Protein AF-A0A6J7NW32-F1 (afdb_monomer)

Foldseek 3Di:
DPPDDDAAWEEEKAFEVPLVVVLVVLLVLLVWDWDWADPDAQPGTWIKTHLPVPDDPSTGPIYIYGYDDPVLVVVLVVCCVVQVVVVCDVVLVVVVVCCQVCVVPDDAAEREDPDVVVLLSSLVSQCQQCPVVHVCPVFKDKAWAAADPPPDPVSNVVQVPRPNDPPPHHHDFWHQKIKMKMWGLGMDHDRSNSTHIYIYIYGDPPCVVDPHIDGGDPDDPPPDD

Structure (mmCIF, N/CA/C/O backbone):
data_AF-A0A6J7NW32-F1
#
_entry.id   AF-A0A6J7NW32-F1
#
loop_
_atom_site.group_PDB
_atom_site.id
_atom_site.type_symbol
_atom_site.label_atom_id
_atom_site.label_alt_id
_atom_site.label_comp_id
_atom_site.label_asym_id
_atom_site.label_entity_id
_atom_site.label_seq_id
_atom_site.pdbx_PDB_ins_code
_atom_site.Cartn_x
_atom_site.Cartn_y
_atom_site.Cartn_z
_atom_site.occupancy
_atom_site.B_iso_or_equiv
_atom_site.auth_seq_id
_atom_site.auth_comp_id
_atom_site.auth_asym_id
_atom_site.auth_atom_id
_atom_site.pdbx_PDB_model_num
ATOM 1 N N . MET A 1 1 ? 31.420 -19.773 10.140 1.00 47.66 1 MET A N 1
ATOM 2 C CA . MET A 1 1 ? 30.463 -19.753 9.012 1.00 47.66 1 MET A CA 1
ATOM 3 C C . MET A 1 1 ? 29.085 -19.438 9.570 1.00 47.66 1 MET A C 1
ATOM 5 O O . MET A 1 1 ? 28.657 -20.148 10.467 1.00 47.66 1 MET A O 1
ATOM 9 N N . LYS A 1 2 ? 28.405 -18.373 9.126 1.00 50.75 2 LYS A N 1
ATOM 10 C CA . LYS A 1 2 ? 26.989 -18.161 9.479 1.00 50.75 2 LYS A CA 1
ATOM 11 C C . LYS A 1 2 ? 26.141 -18.981 8.497 1.00 50.75 2 LYS A C 1
ATOM 13 O O . LYS A 1 2 ? 25.691 -18.450 7.495 1.00 50.75 2 LYS A O 1
ATOM 18 N N . SER A 1 3 ? 26.002 -20.282 8.750 1.00 68.94 3 SER A N 1
ATOM 19 C CA . SER A 1 3 ? 25.324 -21.253 7.871 1.00 68.94 3 SER A CA 1
ATOM 20 C C . SER A 1 3 ? 23.811 -21.337 8.110 1.00 68.94 3 SER A C 1
ATOM 22 O O . SER A 1 3 ? 23.256 -22.425 8.218 1.00 68.94 3 SER A O 1
ATOM 24 N N . GLY A 1 4 ? 23.134 -20.200 8.234 1.00 64.19 4 GLY A N 1
ATOM 25 C CA . GLY A 1 4 ? 21.676 -20.178 8.339 1.00 64.19 4 GLY A CA 1
ATOM 26 C C . GLY A 1 4 ? 21.110 -19.261 7.276 1.00 64.19 4 GLY A C 1
ATOM 27 O O . GLY A 1 4 ? 21.282 -18.046 7.397 1.00 64.19 4 GLY A O 1
ATOM 28 N N . GLN A 1 5 ? 20.462 -19.834 6.260 1.00 82.44 5 GLN A N 1
ATOM 29 C CA . GLN A 1 5 ? 19.561 -19.080 5.398 1.00 82.44 5 GLN A CA 1
ATOM 30 C C . GLN A 1 5 ? 18.445 -18.547 6.302 1.00 82.44 5 GLN A C 1
ATOM 32 O O . GLN A 1 5 ? 17.753 -19.317 6.963 1.00 82.44 5 GLN A O 1
ATOM 37 N N . ARG A 1 6 ? 18.367 -17.223 6.433 1.00 84.75 6 ARG A N 1
ATOM 38 C CA . ARG A 1 6 ? 17.289 -16.541 7.150 1.00 84.75 6 ARG A CA 1
ATOM 39 C C . ARG A 1 6 ? 16.353 -15.983 6.099 1.00 84.75 6 ARG A C 1
ATOM 41 O O . ARG A 1 6 ? 16.818 -15.360 5.149 1.00 84.75 6 ARG A O 1
ATOM 48 N N . VAL A 1 7 ? 15.072 -16.201 6.304 1.00 87.88 7 VAL A N 1
ATOM 49 C CA . VAL A 1 7 ? 13.990 -15.660 5.490 1.00 87.88 7 VAL A CA 1
ATOM 50 C C . VAL A 1 7 ? 13.100 -14.829 6.399 1.00 87.88 7 VAL A C 1
ATOM 52 O O . VAL A 1 7 ? 13.111 -15.011 7.621 1.00 87.88 7 VAL A O 1
ATOM 55 N N . PHE A 1 8 ? 12.384 -13.870 5.824 1.00 89.38 8 PHE A N 1
ATOM 56 C CA . PHE A 1 8 ? 11.337 -13.197 6.571 1.00 89.38 8 PHE A CA 1
ATOM 57 C C . PHE A 1 8 ? 10.226 -14.216 6.829 1.00 89.38 8 PHE A C 1
ATOM 59 O O . PHE A 1 8 ? 9.740 -14.830 5.887 1.00 89.38 8 PHE A O 1
ATOM 66 N N . GLY A 1 9 ? 9.879 -14.436 8.096 1.00 92.25 9 GLY A N 1
ATOM 67 C CA . GLY A 1 9 ? 8.833 -15.389 8.457 1.00 92.25 9 GLY A CA 1
ATOM 68 C C . GLY A 1 9 ? 7.459 -14.778 8.210 1.00 92.25 9 GLY A C 1
ATOM 69 O O . GLY A 1 9 ? 6.829 -15.004 7.181 1.00 92.25 9 GLY A O 1
ATOM 70 N N . HIS A 1 10 ? 7.020 -13.939 9.148 1.00 94.50 10 HIS A N 1
ATOM 71 C CA . HIS A 1 10 ? 5.701 -13.328 9.081 1.00 94.50 10 HIS A CA 1
ATOM 72 C C . HIS A 1 10 ? 5.632 -11.951 9.742 1.00 94.50 10 HIS A C 1
ATOM 74 O O . HIS A 1 10 ? 6.474 -11.597 10.572 1.00 94.50 10 HIS A O 1
ATOM 80 N N . LEU A 1 11 ? 4.570 -11.214 9.413 1.00 96.44 11 LEU A N 1
ATOM 81 C CA . LEU A 1 11 ? 4.085 -10.062 10.173 1.00 96.44 11 LEU A CA 1
ATOM 82 C C . LEU A 1 11 ? 2.622 -10.286 10.562 1.00 96.44 11 LEU A C 1
A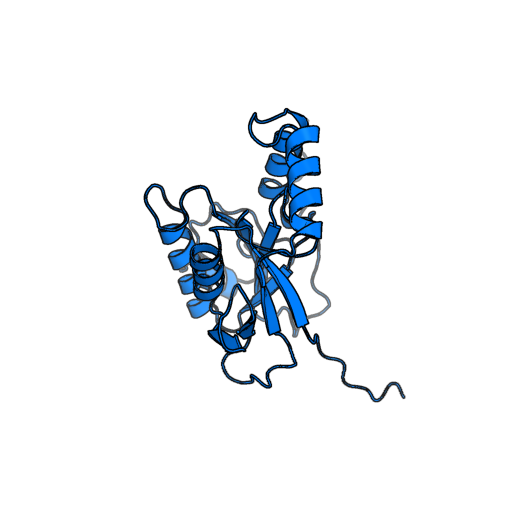TOM 84 O O . LEU A 1 11 ? 1.836 -10.772 9.752 1.00 96.44 11 LEU A O 1
ATOM 88 N N . ALA A 1 12 ? 2.248 -9.920 11.784 1.00 95.94 12 ALA A N 1
ATOM 89 C CA . ALA A 1 12 ? 0.847 -9.887 12.183 1.00 95.94 12 ALA A CA 1
ATOM 90 C C . ALA A 1 12 ? 0.235 -8.535 11.798 1.00 95.94 12 ALA A C 1
ATOM 92 O O . ALA A 1 12 ? 0.753 -7.480 12.171 1.00 95.94 12 ALA A O 1
ATOM 93 N N . LEU A 1 13 ? -0.851 -8.597 11.039 1.00 97.81 13 LEU A N 1
ATOM 94 C CA . LEU A 1 13 ? -1.689 -7.484 10.645 1.00 97.81 13 LEU A CA 1
ATOM 95 C C . LEU A 1 13 ? -3.030 -7.595 11.361 1.00 97.81 13 LEU A C 1
ATOM 97 O O . LEU A 1 13 ? -3.582 -8.684 11.536 1.00 97.81 13 LEU A O 1
ATOM 101 N N . HIS A 1 14 ? -3.571 -6.447 11.735 1.00 97.56 14 HIS A N 1
ATOM 102 C CA . HIS A 1 14 ? -4.832 -6.355 12.439 1.00 97.56 14 HIS A CA 1
ATOM 103 C C . HIS A 1 14 ? -5.775 -5.367 11.771 1.00 97.56 14 HIS A C 1
ATOM 105 O O . HIS A 1 14 ? -5.316 -4.379 11.203 1.00 97.56 14 HIS A O 1
ATOM 111 N N . TYR A 1 15 ? -7.076 -5.636 11.862 1.00 97.50 15 TYR A N 1
ATOM 112 C CA . TYR A 1 15 ? -8.152 -4.744 11.421 1.00 97.50 15 TYR A CA 1
ATOM 113 C C . TYR A 1 15 ? -9.093 -4.401 12.581 1.00 97.50 15 TYR A C 1
ATOM 115 O O . TYR A 1 15 ? -9.218 -5.155 13.554 1.00 97.50 15 TYR A O 1
ATOM 123 N N . MET A 1 16 ? -9.778 -3.265 12.469 1.00 96.50 16 MET A N 1
ATOM 124 C CA . MET A 1 16 ? -10.764 -2.808 13.453 1.00 96.50 16 MET A CA 1
ATOM 125 C C . MET A 1 16 ? -12.108 -3.540 13.296 1.00 96.50 16 MET A C 1
ATOM 127 O O . MET A 1 16 ? -12.426 -4.033 12.211 1.00 96.50 16 MET A O 1
ATOM 131 N N . PRO A 1 17 ? -12.951 -3.615 14.343 1.00 94.94 17 PRO A N 1
ATOM 132 C CA . PRO A 1 17 ? -14.293 -4.172 14.209 1.00 94.94 17 PRO A CA 1
ATOM 133 C C . PRO A 1 17 ? -15.095 -3.541 13.064 1.00 94.94 17 PRO A C 1
ATOM 135 O O . PRO A 1 17 ? -15.257 -2.327 13.010 1.00 94.94 17 PRO A O 1
ATOM 138 N N . GLY A 1 18 ? -15.602 -4.382 12.156 1.00 94.31 18 GLY A N 1
ATOM 139 C CA . GLY A 1 18 ? -16.330 -3.959 10.952 1.00 94.31 18 GLY A CA 1
ATOM 140 C C . GLY A 1 18 ? -15.476 -3.819 9.684 1.00 94.31 18 GLY A C 1
ATOM 141 O O . GLY A 1 18 ? -16.043 -3.810 8.595 1.00 94.31 18 GLY A O 1
ATOM 142 N N . ASP A 1 19 ? -14.144 -3.798 9.794 1.00 96.75 19 ASP A N 1
ATOM 143 C CA . ASP A 1 19 ? -13.240 -3.572 8.654 1.00 96.75 19 ASP A CA 1
ATOM 144 C C . ASP A 1 19 ? -12.675 -4.856 8.024 1.00 96.75 19 ASP A C 1
ATOM 146 O O . ASP A 1 19 ? -11.868 -4.785 7.103 1.00 96.75 19 ASP A O 1
ATOM 150 N N . GLU A 1 20 ? -13.118 -6.041 8.454 1.00 95.00 20 GLU A N 1
ATOM 151 C CA . GLU A 1 20 ? -12.585 -7.318 7.957 1.00 95.00 20 GLU A CA 1
ATOM 152 C C . GLU A 1 20 ? -12.627 -7.429 6.427 1.00 95.00 20 GLU A C 1
ATOM 154 O O . GLU A 1 20 ? -11.606 -7.646 5.778 1.00 95.00 20 GLU A O 1
ATOM 159 N N . GLN A 1 21 ? -13.814 -7.291 5.836 1.00 96.00 21 GLN A N 1
ATOM 160 C CA . GLN A 1 21 ? -14.001 -7.474 4.399 1.00 96.00 21 GLN A CA 1
ATOM 161 C C . GLN A 1 21 ? -13.235 -6.443 3.558 1.00 96.00 21 GLN A C 1
ATOM 163 O O . GLN A 1 21 ? -12.534 -6.860 2.634 1.00 96.00 21 GLN A O 1
ATOM 168 N N . PRO A 1 22 ? -13.283 -5.127 3.849 1.00 98.00 22 PRO A N 1
ATOM 169 C CA . PRO A 1 22 ? -12.467 -4.173 3.103 1.00 98.00 22 PRO A CA 1
ATOM 170 C C . PRO A 1 22 ? -10.958 -4.362 3.341 1.00 98.00 22 PRO A C 1
ATOM 172 O O . PRO A 1 22 ? -10.186 -4.181 2.401 1.00 98.00 22 PRO A O 1
ATOM 175 N N . ALA A 1 23 ? -10.521 -4.803 4.528 1.00 98.25 23 ALA A N 1
ATOM 176 C CA . ALA A 1 23 ? -9.119 -5.138 4.783 1.00 98.25 23 ALA A CA 1
ATOM 177 C C . ALA A 1 23 ? -8.638 -6.326 3.931 1.00 98.25 23 ALA A C 1
ATOM 179 O O . ALA A 1 23 ? -7.598 -6.257 3.273 1.00 98.25 23 ALA A O 1
ATOM 180 N N . ARG A 1 24 ? -9.429 -7.403 3.883 1.00 97.88 24 ARG A N 1
ATOM 181 C CA . ARG A 1 24 ? -9.182 -8.562 3.010 1.00 97.88 24 ARG A CA 1
ATOM 182 C C . ARG A 1 24 ? -9.164 -8.157 1.540 1.00 97.88 24 ARG A C 1
ATOM 184 O O . ARG A 1 24 ? -8.265 -8.560 0.807 1.00 97.88 24 ARG A O 1
ATOM 191 N N . HIS A 1 25 ? -10.122 -7.329 1.128 1.00 98.25 25 HIS A N 1
ATOM 192 C CA . HIS A 1 25 ? -10.198 -6.839 -0.241 1.00 98.25 25 HIS A CA 1
ATOM 193 C C . HIS A 1 25 ? -8.949 -6.043 -0.628 1.00 98.25 25 HIS A C 1
ATOM 195 O O . HIS A 1 25 ? -8.393 -6.282 -1.697 1.00 98.25 25 HIS A O 1
ATOM 201 N N . LEU A 1 26 ? -8.456 -5.163 0.250 1.00 98.62 26 LEU A N 1
ATOM 202 C CA . LEU A 1 26 ? -7.207 -4.445 0.008 1.00 98.62 26 LEU A CA 1
ATOM 203 C C . LEU A 1 26 ? -6.035 -5.414 -0.202 1.00 98.62 26 LEU A C 1
ATOM 205 O O . LEU A 1 26 ? -5.319 -5.277 -1.184 1.00 98.62 26 LEU A O 1
ATOM 209 N N . LEU A 1 27 ? -5.860 -6.422 0.656 1.00 98.12 27 LEU A N 1
ATOM 210 C CA . LEU A 1 27 ? -4.775 -7.401 0.499 1.00 98.12 27 LEU A CA 1
ATOM 211 C C . LEU A 1 27 ? -4.876 -8.192 -0.816 1.00 98.12 27 LEU A C 1
ATOM 213 O O . LEU A 1 27 ? -3.860 -8.436 -1.460 1.00 98.12 27 LEU A O 1
ATOM 217 N N . GLN A 1 28 ? -6.087 -8.537 -1.260 1.00 97.69 28 GLN A N 1
ATOM 218 C CA . GLN A 1 28 ? -6.297 -9.165 -2.569 1.00 97.69 28 GLN A CA 1
ATOM 219 C C . GLN A 1 28 ? -5.941 -8.229 -3.729 1.00 97.69 28 GLN A C 1
ATOM 221 O O . GLN A 1 28 ? -5.361 -8.673 -4.716 1.00 97.69 28 GLN A O 1
ATOM 226 N N . LEU A 1 29 ? -6.250 -6.931 -3.616 1.00 98.00 29 LEU A N 1
ATOM 227 C CA . LEU A 1 29 ? -5.824 -5.933 -4.603 1.00 98.00 29 LEU A CA 1
ATOM 228 C C . LEU A 1 29 ? -4.298 -5.808 -4.656 1.00 98.00 29 LEU A C 1
ATOM 230 O O . LEU A 1 29 ? -3.761 -5.597 -5.736 1.00 98.00 29 LEU A O 1
ATOM 234 N N . LEU A 1 30 ? -3.604 -6.008 -3.530 1.00 97.25 30 LEU A N 1
ATOM 235 C CA . LEU A 1 30 ? -2.139 -6.115 -3.453 1.00 97.25 30 LEU A CA 1
ATOM 236 C C . LEU A 1 30 ? -1.595 -7.451 -4.005 1.00 97.25 30 LEU A C 1
ATOM 238 O O . LEU A 1 30 ? -0.446 -7.799 -3.748 1.00 97.25 30 LEU A O 1
ATOM 242 N N . GLY A 1 31 ? -2.416 -8.235 -4.708 1.00 94.31 31 GLY A N 1
ATOM 243 C CA . GLY A 1 31 ? -2.022 -9.507 -5.314 1.00 94.31 31 GLY A CA 1
ATOM 244 C C . GLY A 1 31 ? -1.849 -10.662 -4.325 1.00 94.31 31 GLY A C 1
ATOM 245 O O . GLY A 1 31 ? -1.356 -11.717 -4.712 1.00 94.31 31 GLY A O 1
ATOM 246 N N . CYS A 1 32 ? -2.240 -10.497 -3.057 1.00 95.12 32 CYS A N 1
ATOM 247 C CA . CYS A 1 32 ? -2.096 -11.555 -2.061 1.00 95.12 32 CYS A CA 1
ATOM 248 C C . CYS A 1 32 ? -3.232 -12.585 -2.139 1.00 95.12 32 CYS A C 1
ATOM 250 O O . CYS A 1 32 ? -4.402 -12.245 -2.340 1.00 95.12 32 CYS A O 1
ATOM 252 N N . GLU A 1 33 ? -2.899 -13.846 -1.868 1.00 94.12 33 GLU A N 1
ATOM 253 C CA . GLU A 1 33 ? -3.879 -14.918 -1.681 1.00 94.12 33 GLU A CA 1
ATOM 254 C C . GLU A 1 33 ? -4.243 -15.064 -0.197 1.00 94.12 33 GLU A C 1
ATOM 256 O O . GLU A 1 33 ? -3.389 -14.960 0.686 1.00 94.12 33 GLU A O 1
ATOM 261 N N . LEU A 1 34 ? -5.527 -15.295 0.087 1.00 94.19 34 LEU A N 1
ATOM 262 C CA . LEU A 1 34 ? -6.067 -15.374 1.443 1.00 94.19 34 LEU A CA 1
ATOM 263 C C . LEU A 1 34 ? -6.518 -16.797 1.766 1.00 94.19 34 LEU A C 1
ATOM 265 O O . LE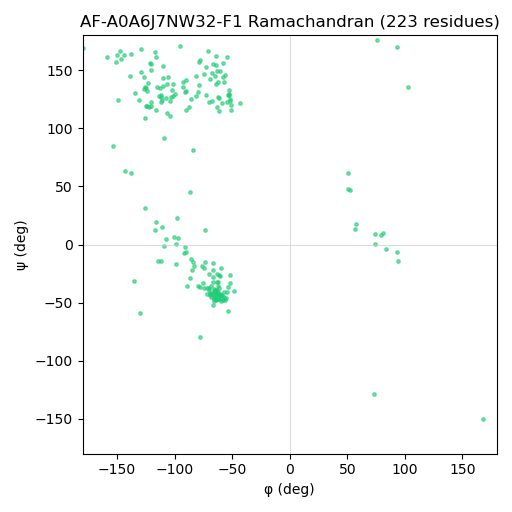U A 1 34 ? -7.341 -17.363 1.048 1.00 94.19 34 LEU A O 1
ATOM 269 N N . VAL A 1 35 ? -6.024 -17.338 2.877 1.00 92.88 35 VAL A N 1
ATOM 270 C CA . VAL A 1 35 ? -6.371 -18.672 3.378 1.00 92.88 35 VAL A CA 1
ATOM 271 C C . VAL A 1 35 ? -6.875 -18.555 4.808 1.00 92.88 35 VAL A C 1
ATOM 273 O O . VAL A 1 35 ? -6.149 -18.118 5.698 1.00 92.88 35 VAL A O 1
ATOM 276 N N . ASP A 1 36 ? -8.115 -18.968 5.041 1.00 92.19 36 ASP A N 1
ATOM 277 C CA . ASP A 1 36 ? -8.721 -18.938 6.368 1.00 92.19 36 ASP A CA 1
ATOM 278 C C . ASP A 1 36 ? -8.254 -20.117 7.231 1.00 92.19 36 ASP A C 1
ATOM 280 O O . ASP A 1 36 ? -8.192 -21.261 6.779 1.00 92.19 36 ASP A O 1
ATOM 284 N N . ASN A 1 37 ? -7.945 -19.835 8.498 1.00 87.94 37 ASN A N 1
ATOM 285 C CA . ASN A 1 37 ? -7.528 -20.819 9.490 1.00 87.94 37 ASN A CA 1
ATOM 286 C C . ASN A 1 37 ? -8.431 -20.732 10.723 1.00 87.94 37 ASN A C 1
ATOM 288 O O . ASN A 1 37 ? -8.661 -19.649 11.263 1.00 87.94 37 ASN A O 1
ATOM 292 N N . GLY A 1 38 ? -8.866 -21.892 11.216 1.00 78.69 38 GLY A N 1
ATOM 293 C CA . GLY A 1 38 ? -9.782 -21.999 12.354 1.00 78.69 38 GLY A CA 1
ATOM 294 C C . GLY A 1 38 ? -11.255 -22.092 11.935 1.00 78.69 38 GLY A C 1
ATOM 295 O O . GLY A 1 38 ? -11.574 -21.954 10.754 1.00 78.69 38 GLY A O 1
ATOM 296 N N . PRO A 1 39 ? -12.155 -22.405 12.883 1.00 70.75 39 PRO A N 1
ATOM 297 C CA . PRO A 1 39 ? -13.574 -22.605 12.602 1.00 70.75 39 PRO A CA 1
ATOM 298 C C . PRO A 1 39 ? -14.329 -21.317 12.231 1.00 70.75 39 PRO A C 1
ATOM 300 O O . PRO A 1 39 ? -15.352 -21.429 11.559 1.00 70.75 39 PRO A O 1
ATOM 303 N N . ASP A 1 40 ? -13.857 -20.136 12.665 1.00 67.12 40 ASP A N 1
ATOM 304 C CA . ASP A 1 40 ? -14.557 -18.851 12.479 1.00 67.12 40 ASP A CA 1
ATOM 305 C C . ASP A 1 40 ? -13.579 -17.645 12.450 1.00 67.12 40 ASP A C 1
ATOM 307 O O . ASP A 1 40 ? -13.308 -17.038 13.496 1.00 67.12 40 ASP A O 1
ATOM 311 N N . PRO A 1 41 ? -12.978 -17.305 11.289 1.00 57.94 41 PRO A N 1
ATOM 312 C CA . PRO A 1 41 ? -12.110 -16.133 11.140 1.00 57.94 41 PRO A CA 1
ATOM 313 C C . PRO A 1 41 ? -12.794 -14.844 11.614 1.00 57.94 41 PRO A C 1
ATOM 315 O O . PRO A 1 41 ? -13.914 -14.547 11.217 1.00 57.94 41 PRO A O 1
ATOM 318 N N . GLY A 1 42 ? -12.117 -14.081 12.478 1.00 57.78 42 GLY A N 1
ATOM 319 C CA . GLY A 1 42 ? -12.678 -12.867 13.088 1.00 57.78 42 GLY A CA 1
ATOM 320 C C . GLY A 1 42 ? -13.359 -13.074 14.448 1.00 57.78 42 GLY A C 1
ATOM 321 O O . GLY A 1 42 ? -13.690 -12.086 15.099 1.00 57.78 42 GLY A O 1
ATOM 322 N N . ASN A 1 43 ? -13.502 -14.320 14.910 1.00 66.06 43 ASN A N 1
ATOM 323 C CA . ASN A 1 43 ? -13.998 -14.668 16.247 1.00 66.06 43 ASN A CA 1
ATOM 324 C C . ASN A 1 43 ? -13.059 -15.672 16.942 1.00 66.06 43 ASN A C 1
ATOM 326 O O . ASN A 1 43 ? -12.463 -15.360 17.969 1.00 66.06 43 ASN A O 1
ATOM 330 N N . ASP A 1 44 ? -12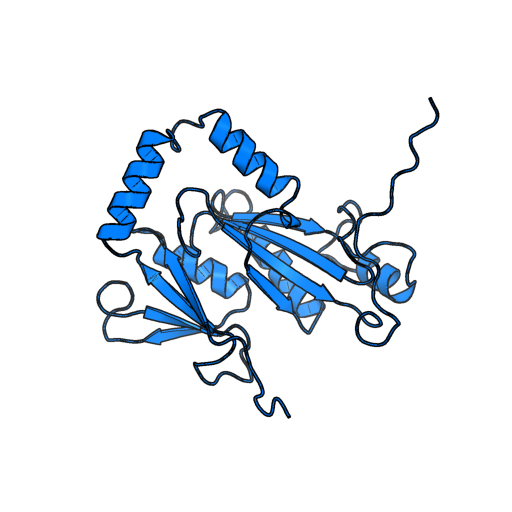.853 -16.839 16.325 1.00 67.94 44 ASP A N 1
ATOM 331 C CA . ASP A 1 44 ? -11.919 -17.886 16.759 1.00 67.94 44 ASP A CA 1
ATOM 332 C C . ASP A 1 44 ? -11.171 -18.444 15.534 1.00 67.94 44 ASP A C 1
ATOM 334 O O . ASP A 1 44 ? -11.322 -19.596 15.119 1.00 67.94 44 ASP A O 1
ATOM 338 N N . GLY A 1 45 ? -10.420 -17.561 14.872 1.00 81.19 45 GLY A N 1
ATOM 339 C CA . GLY A 1 45 ? -9.686 -17.858 13.647 1.00 81.19 45 GLY A CA 1
ATOM 340 C C . GLY A 1 45 ? -8.907 -16.653 13.124 1.00 81.19 45 GLY A C 1
ATOM 341 O O . GLY A 1 45 ? -9.083 -15.521 13.581 1.00 81.19 45 GLY A O 1
ATOM 342 N N . PHE A 1 46 ? -8.039 -16.897 12.148 1.00 90.25 46 PHE A N 1
ATOM 343 C CA . PHE A 1 46 ? -7.237 -15.871 11.480 1.00 90.25 46 PHE A CA 1
ATOM 344 C C . PHE A 1 46 ? -7.027 -16.234 10.011 1.00 90.25 46 PHE A C 1
ATOM 346 O O . PHE A 1 46 ? -7.114 -17.396 9.618 1.00 90.25 46 PHE A O 1
ATOM 353 N N . CYS A 1 47 ? -6.694 -15.247 9.193 1.00 93.75 47 CYS A N 1
ATOM 354 C CA . CYS A 1 47 ? -6.360 -15.458 7.792 1.00 93.75 47 CYS A CA 1
ATOM 355 C C . CYS A 1 47 ? -4.839 -15.459 7.608 1.00 93.75 47 CYS A C 1
ATOM 357 O O . CYS A 1 47 ? -4.154 -14.539 8.051 1.00 93.75 47 CYS A O 1
ATOM 359 N N . THR A 1 48 ? -4.302 -16.474 6.938 1.00 94.56 48 THR A N 1
ATOM 360 C CA . THR A 1 48 ? -2.947 -16.435 6.380 1.00 94.56 48 THR A CA 1
ATOM 361 C C . THR A 1 48 ? -3.009 -15.696 5.052 1.00 94.56 48 THR A C 1
ATOM 363 O O . THR A 1 48 ? -3.822 -16.015 4.189 1.00 94.56 48 THR A O 1
ATOM 366 N N . VAL A 1 49 ? -2.152 -14.697 4.900 1.00 95.69 49 VAL A N 1
ATOM 367 C CA . VAL A 1 49 ? -2.013 -13.879 3.700 1.00 95.69 49 VAL A CA 1
ATOM 368 C C . VAL A 1 49 ? -0.717 -14.285 3.019 1.00 95.69 49 VAL A C 1
ATOM 370 O O . VAL A 1 49 ? 0.376 -14.075 3.550 1.00 95.69 49 VAL A O 1
ATOM 373 N N . HIS A 1 50 ? -0.838 -14.884 1.848 1.00 94.44 50 HIS A N 1
ATOM 374 C CA . HIS A 1 50 ? 0.284 -15.328 1.047 1.00 94.44 50 HIS A CA 1
ATOM 375 C C . HIS A 1 50 ? 0.720 -14.216 0.101 1.00 94.44 50 HIS A C 1
ATOM 377 O O . HIS A 1 50 ? -0.031 -13.831 -0.792 1.00 94.44 50 HIS A O 1
ATOM 383 N N . ILE A 1 51 ? 1.944 -13.717 0.297 1.00 90.19 51 ILE A N 1
ATOM 384 C CA . ILE A 1 51 ? 2.533 -12.675 -0.557 1.00 90.19 51 ILE A CA 1
ATOM 385 C C . ILE A 1 51 ? 3.083 -13.293 -1.853 1.00 90.19 51 ILE A C 1
ATOM 387 O O . ILE A 1 51 ? 2.977 -12.701 -2.919 1.00 90.19 51 ILE A O 1
ATOM 391 N N . ASN A 1 52 ? 3.636 -14.509 -1.771 1.00 78.50 52 ASN A N 1
ATOM 392 C CA . ASN A 1 52 ? 4.210 -15.232 -2.908 1.00 78.50 52 ASN A CA 1
ATOM 393 C C . ASN A 1 52 ? 3.323 -16.427 -3.281 1.00 78.50 52 ASN A C 1
ATOM 395 O O . ASN A 1 52 ? 3.528 -17.511 -2.740 1.00 78.50 52 ASN A O 1
ATOM 399 N N . GLY A 1 53 ? 2.368 -16.259 -4.199 1.00 67.62 53 GLY A N 1
ATOM 400 C CA . GLY A 1 53 ? 1.365 -17.291 -4.522 1.00 67.62 53 GLY A CA 1
ATOM 401 C C . GLY A 1 53 ? 1.905 -18.636 -5.044 1.00 67.62 53 GLY A C 1
ATOM 402 O O . GLY A 1 53 ? 1.216 -19.644 -4.954 1.00 67.62 53 GLY A O 1
ATOM 403 N N . THR A 1 54 ? 3.137 -18.705 -5.568 1.00 67.31 54 THR A N 1
ATOM 404 C CA . THR A 1 54 ? 3.683 -19.940 -6.175 1.00 67.31 54 THR A CA 1
ATOM 405 C C . THR A 1 54 ? 4.610 -20.759 -5.272 1.00 67.31 54 THR A C 1
ATOM 407 O O . THR A 1 54 ? 4.823 -21.932 -5.559 1.00 67.31 54 THR A O 1
ATOM 410 N N . ASP A 1 55 ? 5.137 -20.174 -4.188 1.00 67.44 55 ASP A N 1
ATOM 411 C CA . ASP A 1 55 ? 6.127 -20.796 -3.280 1.00 67.44 55 ASP A CA 1
ATOM 412 C C . ASP A 1 55 ? 5.661 -20.767 -1.809 1.00 67.44 55 ASP A C 1
ATOM 414 O O . ASP A 1 55 ? 6.448 -20.657 -0.865 1.00 67.44 55 ASP A O 1
ATOM 418 N N . THR A 1 56 ? 4.348 -20.838 -1.586 1.00 75.38 56 THR A N 1
ATOM 419 C CA . THR A 1 56 ? 3.762 -20.751 -0.248 1.00 75.38 56 THR A CA 1
ATOM 420 C C . THR A 1 56 ? 4.064 -21.994 0.588 1.00 75.38 56 THR A C 1
ATOM 422 O O . THR A 1 56 ? 3.663 -23.103 0.237 1.00 75.38 56 THR A O 1
ATOM 425 N N . ASN A 1 57 ? 4.686 -21.814 1.753 1.00 81.88 57 ASN A N 1
ATOM 426 C CA . ASN A 1 57 ? 4.859 -22.874 2.758 1.00 81.88 57 ASN A CA 1
ATOM 427 C C . ASN A 1 57 ? 4.143 -22.572 4.089 1.00 81.88 57 ASN A C 1
ATOM 429 O O . ASN A 1 57 ? 4.390 -23.245 5.087 1.00 81.88 57 ASN A O 1
ATOM 433 N N . HIS A 1 58 ? 3.272 -21.554 4.098 1.00 84.62 58 HIS A N 1
ATOM 434 C CA . HIS A 1 58 ? 2.562 -21.039 5.278 1.00 84.62 58 HIS A CA 1
ATOM 435 C C . HIS A 1 58 ? 3.473 -20.561 6.429 1.00 84.62 58 HIS A C 1
ATOM 437 O O . HIS A 1 58 ? 3.000 -20.418 7.555 1.00 84.62 58 HIS A O 1
ATOM 443 N N . ALA A 1 59 ? 4.759 -20.298 6.173 1.00 86.50 59 ALA A N 1
ATOM 444 C CA . ALA A 1 59 ? 5.723 -19.883 7.196 1.00 86.50 59 ALA A CA 1
ATOM 445 C C . ALA A 1 59 ? 6.622 -18.713 6.770 1.00 86.50 59 ALA A C 1
ATOM 447 O O . ALA A 1 59 ? 7.000 -17.915 7.629 1.00 86.50 59 ALA A O 1
ATOM 448 N N . ASP A 1 60 ? 6.939 -18.611 5.478 1.00 90.38 60 ASP A N 1
ATOM 449 C CA . ASP A 1 60 ? 7.860 -17.621 4.927 1.00 90.38 60 ASP A CA 1
ATOM 450 C C . ASP A 1 60 ? 7.121 -16.579 4.087 1.00 90.38 60 ASP A C 1
ATOM 452 O O . ASP A 1 60 ? 6.299 -16.921 3.237 1.00 90.38 60 ASP A O 1
ATOM 456 N N . ASN A 1 61 ? 7.485 -15.308 4.263 1.00 90.38 61 ASN A N 1
ATOM 457 C CA . ASN A 1 61 ? 6.933 -14.165 3.535 1.00 90.38 61 ASN A CA 1
ATOM 458 C C . ASN A 1 61 ? 5.397 -14.148 3.551 1.00 90.38 61 ASN A C 1
ATOM 460 O O . ASN A 1 61 ? 4.756 -13.992 2.512 1.00 90.38 61 ASN A O 1
ATOM 464 N N . ILE A 1 62 ? 4.811 -14.339 4.732 1.00 94.62 62 ILE A N 1
ATOM 465 C CA . ILE A 1 62 ? 3.360 -14.283 4.925 1.00 94.62 62 ILE A CA 1
ATOM 466 C C . ILE A 1 62 ? 2.962 -13.143 5.858 1.00 94.62 62 ILE A C 1
ATOM 468 O O . ILE A 1 62 ? 3.760 -12.656 6.664 1.00 94.62 62 ILE A O 1
ATOM 472 N N . PHE A 1 63 ? 1.691 -12.770 5.805 1.00 96.75 63 PHE A N 1
ATOM 473 C CA . PHE A 1 63 ? 1.058 -12.065 6.910 1.00 96.75 63 PHE A CA 1
ATOM 474 C C . PHE A 1 63 ? 0.039 -12.959 7.604 1.00 96.75 63 PHE A C 1
ATOM 476 O O . PHE A 1 63 ? -0.539 -13.857 6.995 1.00 96.75 63 PHE A O 1
ATOM 483 N N . PHE A 1 64 ? -0.201 -12.695 8.880 1.00 95.81 64 PHE A N 1
ATOM 484 C CA . PHE A 1 64 ? -1.432 -13.121 9.534 1.00 95.81 64 PHE A CA 1
ATOM 485 C C . PHE A 1 64 ? -2.364 -11.926 9.613 1.00 95.81 64 PHE A C 1
ATOM 487 O O . PHE A 1 64 ? -1.907 -10.832 9.912 1.00 95.81 64 PHE A O 1
ATOM 494 N N . LEU A 1 65 ? -3.649 -12.124 9.352 1.00 97.00 65 LEU A N 1
ATOM 495 C CA . LEU A 1 65 ? -4.673 -11.098 9.466 1.00 97.00 65 LEU A CA 1
ATOM 496 C C . LEU A 1 65 ? -5.727 -11.555 10.473 1.00 97.00 65 LEU A C 1
ATOM 498 O O . LEU A 1 65 ? -6.344 -12.608 10.299 1.00 97.00 65 LEU A O 1
ATOM 502 N N . SER A 1 66 ? -5.950 -10.757 11.511 1.00 95.69 66 SER A N 1
ATOM 503 C CA . SER A 1 66 ? -6.999 -10.996 12.506 1.00 95.69 66 SER A CA 1
ATOM 504 C C . SER A 1 66 ? -7.608 -9.684 12.988 1.00 95.69 66 SER A C 1
ATOM 506 O O . SER A 1 66 ? -7.013 -8.620 12.843 1.00 95.69 66 SER A O 1
ATOM 508 N N . GLN A 1 67 ? -8.780 -9.735 13.612 1.00 95.38 67 GLN A N 1
ATOM 509 C CA . GLN A 1 67 ? -9.306 -8.560 14.302 1.00 95.38 67 GLN A CA 1
ATOM 510 C C . GLN A 1 67 ? -8.375 -8.169 15.465 1.00 95.38 67 GLN A C 1
ATOM 512 O O . GLN A 1 67 ? -7.717 -9.033 16.058 1.00 95.38 67 GLN A O 1
ATOM 517 N N . VAL A 1 68 ? -8.306 -6.876 15.792 1.00 95.94 68 VAL A N 1
ATOM 518 C CA . VAL A 1 68 ? -7.648 -6.408 17.023 1.00 95.94 68 VAL A CA 1
ATOM 519 C C . VAL A 1 68 ? -8.272 -7.061 18.260 1.00 95.94 68 VAL A C 1
ATOM 521 O O . VAL A 1 68 ? -9.492 -7.186 18.365 1.00 95.94 68 VAL A O 1
ATOM 524 N N . ALA A 1 69 ? -7.438 -7.445 19.227 1.00 93.81 69 ALA A N 1
ATOM 525 C CA . ALA A 1 69 ? -7.916 -7.957 20.509 1.00 93.81 69 ALA A CA 1
ATOM 526 C C . ALA A 1 69 ? -8.639 -6.855 21.316 1.00 93.81 69 ALA A C 1
ATOM 528 O O . ALA A 1 69 ? -8.319 -5.672 21.143 1.00 93.81 69 ALA A O 1
ATOM 529 N N . PRO A 1 70 ? -9.561 -7.203 22.237 1.00 94.62 70 PRO A N 1
ATOM 530 C CA . PRO A 1 70 ? -10.288 -6.221 23.047 1.00 94.62 70 PRO A CA 1
ATOM 531 C C . PRO A 1 70 ? -9.383 -5.233 23.800 1.00 94.62 70 PRO A C 1
ATOM 533 O O . PRO A 1 70 ? -9.707 -4.051 23.912 1.00 94.62 70 PRO A O 1
ATOM 536 N N . GLU A 1 71 ? -8.228 -5.689 24.287 1.00 95.75 71 GLU A N 1
ATOM 537 C CA . GLU A 1 71 ? -7.255 -4.863 25.002 1.00 95.75 71 GLU A CA 1
ATOM 538 C C . GLU A 1 71 ? -6.579 -3.848 24.078 1.00 95.75 71 GLU A C 1
ATOM 540 O O . GLU A 1 71 ? -6.419 -2.684 24.450 1.00 95.75 71 GLU A O 1
ATOM 545 N N . GLN A 1 72 ? -6.217 -4.266 22.861 1.00 96.19 72 GLN A N 1
ATOM 546 C CA . GLN A 1 72 ? -5.686 -3.347 21.861 1.00 96.19 72 GLN A CA 1
ATOM 547 C C . GLN A 1 72 ? -6.765 -2.349 21.443 1.00 96.19 72 GLN A C 1
ATOM 549 O O . GLN A 1 72 ? -6.504 -1.152 21.458 1.00 96.19 72 GLN A O 1
ATOM 554 N N . LEU A 1 73 ? -7.989 -2.807 21.167 1.00 96.94 73 LEU A N 1
ATOM 555 C CA . LEU A 1 73 ? -9.112 -1.940 20.809 1.00 96.94 73 LEU A CA 1
ATOM 556 C C . LEU A 1 73 ? -9.351 -0.840 21.856 1.00 96.94 73 LEU A C 1
ATOM 558 O O . LEU A 1 73 ? -9.595 0.312 21.498 1.00 96.94 73 LEU A O 1
ATOM 562 N N . ALA A 1 74 ? -9.242 -1.163 23.147 1.00 97.75 74 ALA A N 1
ATOM 563 C CA . ALA A 1 74 ? -9.353 -0.173 24.215 1.00 97.75 74 ALA A CA 1
ATOM 564 C C . ALA A 1 74 ? -8.254 0.905 24.138 1.00 97.75 74 ALA A C 1
ATOM 566 O O . ALA A 1 74 ? -8.544 2.087 24.328 1.00 97.75 74 ALA A O 1
ATOM 567 N N . ILE A 1 75 ? -7.011 0.519 23.825 1.00 97.50 75 ILE A N 1
ATOM 568 C CA . ILE A 1 75 ? -5.892 1.453 23.633 1.00 97.50 75 ILE A CA 1
ATOM 569 C C . ILE A 1 75 ? -6.094 2.301 22.371 1.00 97.50 75 ILE A C 1
ATOM 571 O O . ILE A 1 75 ? -5.926 3.517 22.440 1.00 97.50 75 ILE A O 1
ATOM 575 N N . GLU A 1 76 ? -6.489 1.696 21.248 1.00 97.12 76 GLU A N 1
ATOM 576 C CA . GLU A 1 76 ? -6.767 2.410 19.991 1.00 97.12 76 GLU A CA 1
ATOM 577 C C . GLU A 1 76 ? -7.848 3.479 20.202 1.00 97.12 76 GLU A C 1
ATOM 579 O O . GLU A 1 76 ? -7.666 4.635 19.821 1.00 97.12 76 GLU A O 1
ATOM 584 N N . ASN A 1 77 ? -8.937 3.128 20.895 1.00 96.00 77 ASN A N 1
ATOM 585 C CA . ASN A 1 77 ? -10.015 4.061 21.225 1.00 96.00 77 ASN A CA 1
ATOM 586 C C . ASN A 1 77 ? -9.537 5.197 22.140 1.00 96.00 77 ASN A C 1
ATOM 588 O O . ASN A 1 77 ? -9.871 6.356 21.899 1.00 96.00 77 ASN A O 1
ATOM 592 N N . ALA A 1 78 ? -8.724 4.891 23.156 1.00 96.50 78 ALA A N 1
ATOM 593 C CA . ALA A 1 78 ? -8.171 5.906 24.052 1.00 96.50 78 ALA A CA 1
ATOM 594 C C . ALA A 1 78 ? -7.225 6.874 23.320 1.00 96.50 78 ALA A C 1
ATOM 596 O O . ALA A 1 78 ? -7.266 8.080 23.563 1.00 96.50 78 ALA A O 1
ATOM 597 N N . ILE A 1 79 ? -6.397 6.370 22.396 1.00 94.25 79 ILE A N 1
ATOM 598 C CA . ILE A 1 79 ? -5.563 7.204 21.518 1.00 94.25 79 ILE A CA 1
ATOM 599 C C . ILE A 1 79 ? -6.456 8.073 20.632 1.00 94.25 79 ILE A C 1
ATOM 601 O O . ILE A 1 79 ? -6.223 9.279 20.527 1.00 94.25 79 ILE A O 1
ATOM 605 N N . ALA A 1 80 ? -7.485 7.477 20.025 1.00 92.19 80 ALA A N 1
ATOM 606 C CA . ALA A 1 80 ? -8.385 8.172 19.121 1.00 92.19 80 ALA A CA 1
ATOM 607 C C . ALA A 1 80 ? -9.122 9.332 19.799 1.00 92.19 80 ALA A C 1
ATOM 609 O O . ALA A 1 80 ? -9.202 10.427 19.238 1.00 92.19 80 ALA A O 1
ATOM 610 N N . GLU A 1 81 ? -9.606 9.104 21.020 1.00 92.06 81 GLU A N 1
ATOM 611 C CA . GLU A 1 81 ? -10.256 10.111 21.853 1.00 92.06 81 GLU A CA 1
ATOM 612 C C . GLU A 1 81 ? -9.269 11.203 22.286 1.00 92.06 81 GLU A C 1
ATOM 614 O O . GLU A 1 81 ? -9.511 12.387 22.043 1.00 92.06 81 GLU A O 1
ATOM 619 N N . ALA A 1 82 ? -8.124 10.823 22.864 1.00 91.38 82 ALA A N 1
ATOM 620 C CA . ALA A 1 82 ? -7.142 11.774 23.382 1.00 91.38 82 ALA A CA 1
ATOM 621 C C . ALA A 1 82 ? -6.557 12.678 22.286 1.00 91.38 82 ALA A C 1
ATOM 623 O O . ALA A 1 82 ? -6.288 13.856 22.528 1.00 91.38 82 ALA A O 1
ATOM 62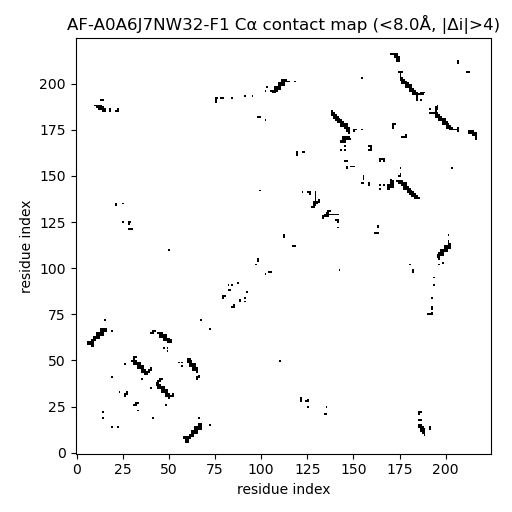4 N N . MET A 1 83 ? -6.361 12.132 21.082 1.00 89.69 83 MET A N 1
ATOM 625 C CA . MET A 1 83 ? -5.840 12.858 19.920 1.00 89.69 83 MET A CA 1
ATOM 626 C C . MET A 1 83 ? -6.943 13.483 19.057 1.00 89.69 83 MET A C 1
ATOM 628 O O . MET A 1 83 ? -6.629 14.158 18.077 1.00 89.69 83 MET A O 1
ATOM 632 N N . GLN A 1 84 ? -8.216 13.274 19.411 1.00 88.56 84 GLN A N 1
ATOM 633 C CA . GLN A 1 84 ? -9.384 13.795 18.699 1.00 88.56 84 GLN A CA 1
ATOM 634 C C . GLN A 1 84 ? -9.358 13.466 17.196 1.00 88.56 84 GLN A C 1
ATOM 636 O O . GLN A 1 84 ? -9.587 14.321 16.337 1.00 88.56 84 GLN A O 1
ATOM 641 N N . LEU A 1 85 ? -9.067 12.204 16.861 1.00 84.06 85 LEU A N 1
ATOM 642 C CA . LEU A 1 85 ? -8.871 11.768 15.472 1.00 84.06 85 LEU A CA 1
ATOM 643 C C . LEU A 1 85 ? -10.112 11.968 14.591 1.00 84.06 85 LEU A C 1
ATOM 645 O O . LEU A 1 85 ? -9.980 12.138 13.382 1.00 84.06 85 LEU A O 1
ATOM 649 N N . ALA A 1 86 ? -11.304 11.980 15.195 1.00 77.31 86 ALA A N 1
ATOM 650 C CA . ALA A 1 86 ? -12.574 12.191 14.502 1.00 77.31 86 ALA A CA 1
ATOM 651 C C . ALA A 1 86 ? -12.842 13.660 14.124 1.00 77.31 86 ALA A C 1
ATOM 653 O O . ALA A 1 86 ? -13.689 13.923 13.274 1.00 77.31 86 ALA A O 1
ATOM 654 N N . THR A 1 87 ? -12.156 14.624 14.746 1.00 74.38 87 THR A N 1
ATOM 655 C CA . THR A 1 87 ? -12.404 16.061 14.529 1.00 74.38 87 THR A CA 1
ATOM 656 C C . THR A 1 87 ? -11.264 16.763 13.797 1.00 74.38 87 THR A C 1
ATOM 658 O O . THR A 1 87 ? -11.230 17.990 13.798 1.00 74.38 87 THR A O 1
ATOM 661 N N . ASN A 1 88 ? -10.352 16.006 13.168 1.00 61.19 88 ASN A N 1
ATOM 662 C CA . ASN A 1 88 ? -9.215 16.527 12.399 1.00 61.19 88 ASN A CA 1
ATOM 663 C C . ASN A 1 88 ? -8.409 17.568 13.197 1.00 61.19 88 ASN A C 1
ATOM 665 O O . ASN A 1 88 ? -8.338 18.752 12.864 1.00 61.19 88 ASN A O 1
ATOM 669 N N . ALA A 1 89 ? -7.838 17.133 14.324 1.00 68.12 89 ALA A N 1
ATOM 670 C CA . ALA A 1 89 ? -6.922 17.969 15.088 1.00 68.12 89 ALA A CA 1
ATOM 671 C C . ALA A 1 89 ? -5.660 18.270 14.260 1.00 68.12 89 ALA A C 1
ATOM 673 O O . ALA A 1 89 ? -5.075 17.377 13.646 1.00 68.12 89 ALA A O 1
ATOM 674 N N . THR A 1 90 ? -5.181 19.516 14.307 1.00 78.19 90 THR A N 1
ATOM 675 C CA . THR A 1 90 ? -4.110 20.025 13.434 1.00 78.19 90 THR A CA 1
ATOM 676 C C . THR A 1 90 ? -2.844 19.153 13.413 1.00 78.19 90 THR A C 1
ATOM 678 O O . THR A 1 90 ? -2.178 19.068 12.386 1.00 78.19 90 THR A O 1
ATOM 681 N N . LEU A 1 91 ? -2.489 18.494 14.523 1.00 84.06 91 LEU A N 1
ATOM 682 C CA . LEU A 1 91 ? -1.306 17.621 14.596 1.00 84.06 91 LEU A CA 1
ATOM 683 C C . LEU A 1 91 ? -1.479 16.303 13.829 1.00 84.06 91 LEU A C 1
ATOM 685 O O . LEU A 1 91 ? -0.533 15.827 13.204 1.00 84.06 91 LEU A O 1
ATOM 689 N N . VAL A 1 92 ? -2.680 15.730 13.857 1.00 83.94 92 VAL A N 1
ATOM 690 C CA . VAL A 1 92 ? -3.019 14.480 13.163 1.00 83.94 92 VAL A CA 1
ATOM 691 C C . VAL A 1 92 ? -3.013 14.724 11.661 1.00 83.94 92 VAL A C 1
ATOM 693 O O . VAL A 1 92 ? -2.407 13.961 10.913 1.00 83.94 92 VAL A O 1
ATOM 696 N N . ASP A 1 93 ? -3.594 15.843 11.231 1.00 83.12 93 ASP A N 1
ATOM 697 C CA . ASP A 1 93 ? -3.584 16.256 9.829 1.00 83.12 93 ASP A CA 1
ATOM 698 C C . ASP A 1 93 ? -2.169 16.551 9.337 1.00 83.12 93 ASP A C 1
ATOM 700 O O . ASP A 1 93 ? -1.810 16.168 8.229 1.00 83.12 93 ASP A O 1
ATOM 704 N N . GLN A 1 94 ? -1.325 17.181 10.161 1.00 86.88 94 GLN A N 1
ATOM 705 C CA . GLN A 1 94 ? 0.088 17.381 9.826 1.00 86.88 94 GLN A CA 1
ATOM 706 C C . GLN A 1 94 ? 0.836 16.052 9.681 1.00 86.88 94 GLN A C 1
ATOM 708 O O . GLN A 1 94 ? 1.661 15.911 8.775 1.00 86.88 94 GLN A O 1
ATOM 713 N N . TYR A 1 95 ? 0.554 15.079 10.551 1.00 87.19 95 TYR A N 1
ATOM 714 C CA . TYR A 1 95 ? 1.150 13.751 10.459 1.00 87.19 95 TYR A CA 1
ATOM 715 C C . TYR A 1 95 ? 0.690 13.013 9.193 1.00 87.19 95 TYR A C 1
ATOM 717 O O . TYR A 1 95 ? 1.539 12.568 8.425 1.00 87.19 95 TYR A O 1
ATOM 725 N N . ARG A 1 96 ? -0.618 12.979 8.904 1.00 85.50 96 ARG A N 1
ATOM 726 C CA . ARG A 1 96 ? -1.183 12.403 7.667 1.00 85.50 96 ARG A CA 1
ATOM 727 C C . ARG A 1 96 ? -0.674 13.118 6.411 1.00 85.50 96 ARG A C 1
ATOM 729 O O . ARG A 1 96 ? -0.238 12.495 5.455 1.00 85.50 96 ARG A O 1
ATOM 736 N N . ALA A 1 97 ? -0.589 14.444 6.422 1.00 86.19 97 ALA A N 1
ATOM 737 C CA . ALA A 1 97 ? -0.009 15.186 5.304 1.00 86.19 97 ALA A CA 1
ATOM 738 C C . ALA A 1 97 ? 1.473 14.832 5.083 1.00 86.19 97 ALA A C 1
ATOM 740 O O . ALA A 1 97 ? 1.951 14.833 3.945 1.00 86.19 97 ALA A O 1
ATOM 741 N N . LYS A 1 98 ? 2.220 14.512 6.151 1.00 87.31 98 LYS A N 1
ATOM 742 C CA . LYS A 1 98 ? 3.588 13.995 6.030 1.00 87.31 98 LYS A CA 1
ATOM 743 C C . LYS A 1 98 ? 3.603 12.607 5.387 1.00 87.31 98 LYS A C 1
ATOM 745 O O . LYS A 1 98 ? 4.470 12.399 4.539 1.00 87.31 98 LYS A O 1
ATOM 750 N N . THR A 1 99 ? 2.684 11.704 5.748 1.00 85.94 99 THR A N 1
ATOM 751 C CA . THR A 1 99 ? 2.613 10.359 5.149 1.00 85.94 99 THR A CA 1
ATOM 752 C C . THR A 1 99 ? 2.391 10.449 3.640 1.00 85.94 99 THR A C 1
ATOM 754 O O . THR A 1 99 ? 3.145 9.845 2.893 1.00 85.94 99 THR A O 1
ATOM 757 N N . THR A 1 100 ? 1.497 11.315 3.160 1.00 84.44 100 THR A N 1
ATOM 758 C CA . THR A 1 100 ? 1.297 11.527 1.712 1.00 84.44 100 THR A CA 1
ATOM 759 C C . THR A 1 100 ? 2.479 12.251 1.050 1.00 84.44 100 THR A C 1
ATOM 761 O O . THR A 1 100 ? 2.855 11.974 -0.091 1.00 84.44 100 THR A O 1
ATOM 764 N N . LYS A 1 101 ? 3.105 13.218 1.736 1.00 88.38 101 LYS A N 1
ATOM 765 C CA . LYS A 1 101 ? 4.190 14.024 1.150 1.00 88.38 101 LYS A CA 1
ATOM 766 C C . LYS A 1 101 ? 5.508 13.255 1.023 1.00 88.38 101 LYS A C 1
ATOM 768 O O . LYS A 1 101 ? 6.237 13.511 0.061 1.00 88.38 101 LYS A O 1
ATOM 773 N N . ALA A 1 102 ? 5.831 12.409 1.994 1.00 89.94 102 ALA A N 1
ATOM 774 C CA . ALA A 1 102 ? 7.079 11.653 2.078 1.00 89.94 102 ALA A CA 1
ATOM 775 C C . ALA A 1 102 ? 6.820 10.245 2.658 1.00 89.94 102 ALA A C 1
ATOM 777 O O . ALA A 1 102 ? 7.312 9.943 3.755 1.00 89.94 102 ALA A O 1
ATOM 778 N N . PRO A 1 103 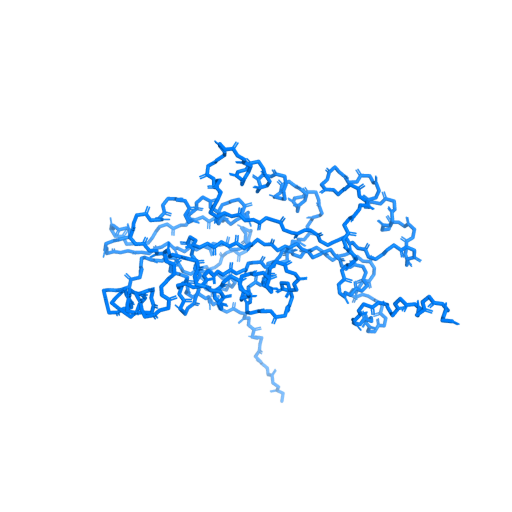? 6.033 9.407 1.957 1.00 91.69 103 PRO A N 1
ATOM 779 C CA . PRO A 1 103 ? 5.641 8.077 2.423 1.00 91.69 103 PRO A CA 1
ATOM 780 C C . PRO A 1 103 ? 6.841 7.151 2.665 1.00 91.69 103 PRO A C 1
ATOM 782 O O . PRO A 1 103 ? 6.809 6.325 3.569 1.00 91.69 103 PRO A O 1
ATOM 785 N N . GLU A 1 104 ? 7.963 7.361 1.976 1.00 89.50 104 GLU A N 1
ATOM 786 C CA . GLU A 1 104 ? 9.195 6.597 2.205 1.00 89.50 104 GLU A CA 1
ATOM 787 C C . GLU A 1 104 ? 9.830 6.850 3.591 1.00 89.50 104 GLU A C 1
ATOM 789 O O . GLU A 1 104 ? 10.709 6.116 4.034 1.00 89.50 104 GLU A O 1
ATOM 794 N N . SER A 1 105 ? 9.425 7.926 4.279 1.00 88.62 105 SER A N 1
ATOM 795 C CA . SER A 1 105 ? 10.010 8.381 5.552 1.00 88.62 105 SER A CA 1
ATOM 796 C C . SER A 1 105 ? 9.195 7.999 6.791 1.00 88.62 105 SER A C 1
ATOM 798 O O . SER A 1 105 ? 9.490 8.463 7.900 1.00 88.62 105 SER A O 1
ATOM 800 N N . ILE A 1 106 ? 8.143 7.203 6.606 1.00 89.38 106 ILE A N 1
ATOM 801 C CA . ILE A 1 106 ? 7.263 6.708 7.668 1.00 89.38 106 ILE A CA 1
ATOM 802 C C . ILE A 1 106 ? 7.338 5.185 7.742 1.00 89.38 106 ILE A C 1
ATOM 804 O O . ILE A 1 106 ? 7.850 4.551 6.828 1.00 89.38 106 ILE A O 1
ATOM 808 N N . SER A 1 107 ? 6.842 4.589 8.824 1.00 92.19 107 SER A N 1
ATOM 809 C CA . SER A 1 107 ? 6.775 3.131 8.933 1.00 92.19 107 SER A CA 1
ATOM 810 C C . SER A 1 107 ? 5.869 2.554 7.844 1.00 92.19 107 SER A C 1
ATOM 812 O O . SER A 1 107 ? 4.712 2.956 7.733 1.00 92.19 107 SER A O 1
ATOM 814 N N . HIS A 1 108 ? 6.384 1.597 7.079 1.00 95.25 108 HIS A N 1
ATOM 815 C CA . HIS A 1 108 ? 5.647 0.913 6.021 1.00 95.25 108 HIS A CA 1
ATOM 816 C C . HIS A 1 108 ? 6.104 -0.541 5.880 1.00 95.25 108 HIS A C 1
ATOM 818 O O . HIS A 1 108 ? 7.132 -0.945 6.430 1.00 95.25 108 HIS A O 1
ATOM 824 N N . ILE A 1 109 ? 5.317 -1.321 5.142 1.00 95.31 109 ILE A N 1
ATOM 825 C CA . ILE A 1 109 ? 5.645 -2.687 4.728 1.00 95.31 109 ILE A CA 1
ATOM 826 C C . ILE A 1 109 ? 5.877 -2.675 3.219 1.00 95.31 109 ILE A C 1
ATOM 828 O O . ILE A 1 109 ? 4.993 -2.247 2.484 1.00 95.31 109 ILE A O 1
ATOM 832 N N . GLY A 1 110 ? 7.040 -3.143 2.765 1.00 95.75 110 GLY A N 1
ATOM 833 C CA . GLY A 1 110 ? 7.365 -3.248 1.341 1.00 95.75 110 GLY A CA 1
ATOM 834 C C . GLY A 1 110 ? 6.954 -4.594 0.740 1.00 95.75 110 GLY A C 1
ATOM 835 O O . GLY A 1 110 ? 7.274 -5.644 1.302 1.00 95.75 110 GLY A O 1
ATOM 836 N N . ILE A 1 111 ? 6.289 -4.566 -0.414 1.00 96.12 111 ILE A N 1
ATOM 837 C CA . ILE A 1 111 ? 5.990 -5.725 -1.263 1.00 96.12 111 ILE A CA 1
ATOM 838 C C . ILE A 1 111 ? 6.620 -5.471 -2.629 1.00 96.12 111 ILE A C 1
ATOM 840 O O . ILE A 1 111 ? 6.271 -4.512 -3.316 1.00 96.12 111 ILE A O 1
ATOM 844 N N . ARG A 1 112 ? 7.544 -6.345 -3.038 1.00 95.50 112 ARG A N 1
ATOM 845 C CA . ARG A 1 112 ? 8.218 -6.242 -4.334 1.00 95.50 112 ARG A CA 1
ATOM 846 C C . ARG A 1 112 ? 7.621 -7.214 -5.338 1.00 95.50 112 ARG A C 1
ATOM 848 O O . ARG A 1 112 ? 7.620 -8.420 -5.106 1.00 95.50 112 ARG A O 1
ATOM 855 N N . TYR A 1 113 ? 7.242 -6.684 -6.489 1.00 95.69 113 TYR A N 1
ATOM 856 C CA . TYR A 1 113 ? 6.710 -7.428 -7.619 1.00 95.69 113 TYR A CA 1
ATOM 857 C C . TYR A 1 113 ? 7.845 -7.866 -8.544 1.00 95.69 113 TYR A C 1
ATOM 859 O O . TYR A 1 113 ? 8.828 -7.147 -8.751 1.00 95.69 113 TYR A O 1
ATOM 867 N N . ALA A 1 114 ? 7.725 -9.081 -9.076 1.00 93.75 114 ALA A N 1
ATOM 868 C CA . ALA A 1 114 ? 8.699 -9.644 -10.007 1.00 93.75 114 ALA A CA 1
ATOM 869 C C . ALA A 1 114 ? 8.408 -9.258 -11.464 1.00 93.75 114 ALA A C 1
ATOM 871 O O . ALA A 1 114 ? 9.344 -9.160 -12.256 1.00 93.75 114 ALA A O 1
ATOM 872 N N . ASP A 1 115 ? 7.139 -9.020 -11.802 1.00 94.69 115 ASP A N 1
ATOM 873 C CA . ASP A 1 115 ? 6.694 -8.636 -13.138 1.00 94.69 115 ASP A CA 1
ATOM 874 C C . ASP A 1 115 ? 6.103 -7.221 -13.146 1.00 94.69 115 ASP A C 1
ATOM 876 O O . ASP A 1 115 ? 5.316 -6.843 -12.277 1.00 94.69 115 ASP A O 1
ATOM 880 N N . PHE A 1 116 ? 6.488 -6.425 -14.147 1.00 96.69 116 PHE A N 1
ATOM 881 C CA . PHE A 1 116 ? 6.029 -5.041 -14.242 1.00 96.69 116 PHE A CA 1
ATOM 882 C C . PHE A 1 116 ? 4.575 -4.945 -14.716 1.00 96.69 116 PHE A C 1
ATOM 884 O O . PHE A 1 116 ? 3.869 -4.043 -14.291 1.00 96.69 116 PHE A O 1
ATOM 891 N N . GLY A 1 117 ? 4.107 -5.859 -15.572 1.00 96.81 117 GLY A N 1
ATOM 892 C CA . GLY A 1 117 ? 2.720 -5.855 -16.049 1.00 96.81 117 GLY A CA 1
ATOM 893 C C . GLY A 1 117 ? 1.720 -6.239 -14.956 1.00 96.81 117 GLY A C 1
ATOM 894 O O . GLY A 1 117 ? 0.651 -5.633 -14.840 1.00 96.81 117 GLY A O 1
ATOM 895 N N . GLU A 1 118 ? 2.082 -7.205 -14.114 1.00 95.38 118 GLU A N 1
ATOM 896 C CA . GLU A 1 118 ? 1.341 -7.540 -12.896 1.00 95.38 118 GLU A CA 1
ATOM 897 C C . GLU A 1 118 ? 1.295 -6.344 -11.943 1.00 95.38 118 GLU A C 1
ATOM 899 O O . GLU A 1 118 ? 0.216 -5.952 -11.495 1.00 95.38 118 GLU A O 1
ATOM 904 N N . PHE A 1 119 ? 2.442 -5.699 -11.715 1.00 97.56 119 PHE A N 1
ATOM 905 C CA . PHE A 1 119 ? 2.514 -4.481 -10.915 1.00 97.56 119 PHE A CA 1
ATOM 906 C C . PHE A 1 119 ? 1.594 -3.375 -11.461 1.00 97.56 119 PHE A C 1
ATOM 908 O O . PHE A 1 119 ? 0.793 -2.818 -10.715 1.00 97.56 119 PHE A O 1
ATOM 915 N N . GLU A 1 120 ? 1.625 -3.103 -12.771 1.00 97.94 120 GLU A N 1
ATOM 916 C CA . GLU A 1 120 ? 0.728 -2.142 -13.435 1.00 97.94 120 GLU A CA 1
ATOM 917 C C . GLU A 1 120 ? -0.757 -2.484 -13.212 1.00 97.94 120 GLU A C 1
ATOM 919 O O . GLU A 1 120 ? -1.573 -1.594 -12.958 1.00 97.94 120 GLU A O 1
ATOM 924 N N . THR A 1 121 ? -1.102 -3.772 -13.267 1.00 97.38 121 THR A N 1
ATOM 925 C CA . THR A 1 121 ? -2.470 -4.263 -13.047 1.00 97.38 121 THR A CA 1
ATOM 926 C C . THR A 1 121 ? -2.928 -4.020 -11.610 1.00 97.38 121 THR A C 1
ATOM 928 O O . THR A 1 121 ? -4.042 -3.536 -11.397 1.00 97.38 121 THR A O 1
ATOM 931 N N . VAL A 1 122 ? -2.060 -4.287 -10.631 1.00 97.81 122 VAL A N 1
ATOM 932 C CA . VAL A 1 122 ? -2.318 -4.011 -9.211 1.00 97.81 122 VAL A CA 1
ATOM 933 C C . VAL A 1 122 ? -2.561 -2.522 -8.976 1.00 97.81 122 VAL A C 1
ATOM 935 O O . VAL A 1 122 ? -3.566 -2.152 -8.367 1.00 97.81 122 VAL A O 1
ATOM 938 N N . LEU A 1 123 ? -1.702 -1.648 -9.512 1.00 98.38 123 LEU A N 1
ATOM 939 C CA . LEU A 1 123 ? -1.866 -0.200 -9.356 1.00 98.38 123 LEU A CA 1
ATOM 940 C C . LEU A 1 123 ? -3.202 0.291 -9.931 1.00 98.38 123 LEU A C 1
ATOM 942 O O . LEU A 1 123 ? -3.897 1.073 -9.284 1.00 98.38 123 LEU A O 1
ATOM 946 N N . ALA A 1 124 ? -3.587 -0.192 -11.115 1.00 97.69 124 ALA A N 1
ATOM 947 C CA . ALA A 1 124 ? -4.855 0.174 -11.743 1.00 97.69 124 ALA A CA 1
ATOM 948 C C . ALA A 1 124 ? -6.075 -0.309 -10.938 1.00 97.69 124 ALA A C 1
ATOM 950 O O . ALA A 1 124 ? -7.069 0.411 -10.823 1.00 97.69 124 ALA A O 1
ATOM 951 N N . ALA A 1 125 ? -6.006 -1.512 -10.360 1.00 98.12 125 ALA A N 1
ATOM 952 C CA . ALA A 1 125 ? -7.075 -2.054 -9.528 1.00 98.12 125 ALA A CA 1
ATOM 953 C C . ALA A 1 125 ? -7.253 -1.246 -8.230 1.00 98.12 125 ALA A C 1
ATOM 955 O O . ALA A 1 125 ? -8.385 -0.966 -7.829 1.00 98.12 125 ALA A O 1
ATOM 956 N N . ILE A 1 126 ? -6.148 -0.816 -7.612 1.00 98.38 126 ILE A N 1
ATOM 957 C CA . ILE A 1 126 ? -6.169 0.039 -6.418 1.00 98.38 126 ILE A CA 1
ATOM 958 C C . ILE A 1 126 ? -6.742 1.418 -6.745 1.00 98.38 126 ILE A C 1
ATOM 960 O O . ILE A 1 126 ? -7.626 1.875 -6.023 1.00 98.38 126 ILE A O 1
ATOM 964 N N . ASP A 1 127 ? -6.303 2.062 -7.833 1.00 97.38 127 ASP A N 1
ATOM 965 C CA . ASP A 1 127 ? -6.853 3.356 -8.266 1.00 97.38 127 ASP A CA 1
ATOM 966 C C . ASP A 1 127 ? -8.373 3.284 -8.448 1.00 97.38 127 ASP A C 1
ATOM 968 O O . ASP A 1 127 ? -9.108 4.147 -7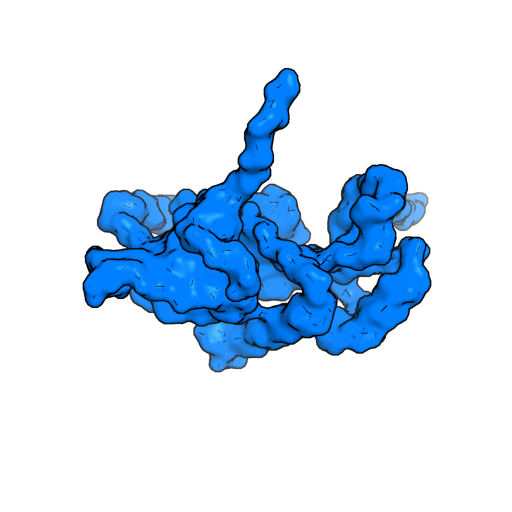.963 1.00 97.38 127 ASP A O 1
ATOM 972 N N . LEU A 1 128 ? -8.861 2.231 -9.113 1.00 97.94 128 LEU A N 1
ATOM 973 C CA . LEU A 1 128 ? -10.292 2.023 -9.321 1.00 97.94 128 LEU A CA 1
ATOM 974 C C . LEU A 1 128 ? -11.040 1.827 -7.996 1.00 97.94 128 LEU A C 1
ATOM 976 O O . LEU A 1 128 ? -12.116 2.394 -7.807 1.00 97.94 128 LEU A O 1
ATOM 980 N N . ALA A 1 129 ? -10.487 1.030 -7.080 1.00 98.31 129 ALA A N 1
ATOM 981 C CA . ALA A 1 129 ? -11.107 0.768 -5.787 1.00 98.31 129 ALA A CA 1
ATOM 982 C C . ALA A 1 129 ? -11.116 2.009 -4.878 1.00 98.31 129 ALA A C 1
ATOM 984 O O . ALA A 1 129 ? -12.084 2.210 -4.145 1.00 98.31 129 ALA A O 1
ATOM 985 N N . ALA A 1 130 ? -10.072 2.838 -4.933 1.00 97.88 130 ALA A N 1
ATOM 986 C CA . ALA A 1 130 ? -9.911 4.041 -4.118 1.00 97.88 130 ALA A CA 1
ATOM 987 C C . ALA A 1 130 ? -10.638 5.278 -4.683 1.00 97.88 130 ALA A C 1
ATOM 989 O O . ALA A 1 130 ? -10.880 6.241 -3.950 1.00 97.88 130 ALA A O 1
ATOM 990 N N . ALA A 1 131 ? -11.002 5.271 -5.970 1.00 97.56 131 ALA A N 1
ATOM 991 C CA . ALA A 1 131 ? -11.726 6.366 -6.609 1.00 97.56 131 ALA A CA 1
ATOM 992 C C . ALA A 1 131 ? -13.077 6.664 -5.919 1.00 97.56 131 ALA A C 1
ATOM 994 O O . ALA A 1 131 ? -13.669 5.776 -5.302 1.00 97.56 131 ALA A O 1
ATOM 995 N N . PRO A 1 132 ? -13.627 7.891 -6.037 1.00 97.56 132 PRO A N 1
ATOM 996 C CA . PRO A 1 132 ? -14.938 8.220 -5.478 1.00 97.56 132 PRO A CA 1
ATOM 997 C C . PRO A 1 132 ? -16.035 7.232 -5.912 1.00 97.56 132 PRO A C 1
ATOM 999 O O . PRO A 1 132 ? -16.280 7.049 -7.102 1.00 97.56 132 PRO A O 1
ATOM 1002 N N . GLY A 1 133 ? -16.708 6.613 -4.936 1.00 96.94 133 GLY A N 1
ATOM 1003 C CA . GLY A 1 133 ? -17.725 5.576 -5.165 1.00 96.94 133 GLY A CA 1
ATOM 1004 C C . GLY A 1 133 ? -17.176 4.155 -5.352 1.00 96.94 133 GLY A C 1
ATOM 1005 O O . GLY A 1 133 ? -17.965 3.218 -5.452 1.00 96.94 133 GLY A O 1
ATOM 1006 N N . GLY A 1 134 ? -15.853 3.987 -5.378 1.00 97.88 134 GLY A N 1
ATOM 1007 C CA . GLY A 1 134 ? -15.178 2.694 -5.350 1.00 97.88 134 GLY A CA 1
ATOM 1008 C C . GLY A 1 134 ? -15.270 2.005 -3.985 1.00 97.88 134 GLY A C 1
ATOM 1009 O O . GLY A 1 134 ? -15.638 2.610 -2.975 1.00 97.88 134 GLY A O 1
ATOM 1010 N N . ALA A 1 135 ? -14.929 0.716 -3.955 1.00 97.81 135 ALA A N 1
ATOM 1011 C CA . ALA A 1 135 ? -15.076 -0.134 -2.771 1.00 97.81 135 ALA A CA 1
ATOM 1012 C C . ALA A 1 135 ? -14.225 0.313 -1.567 1.00 97.81 135 ALA A C 1
ATOM 1014 O O . ALA A 1 135 ? -14.584 0.023 -0.429 1.00 97.81 135 ALA A O 1
ATOM 1015 N N . LEU A 1 136 ? -13.120 1.023 -1.812 1.00 98.31 136 LEU A N 1
ATOM 1016 C CA . LEU A 1 136 ? -12.188 1.535 -0.804 1.00 98.31 136 LEU A CA 1
ATOM 1017 C C . LEU A 1 136 ? -12.140 3.074 -0.787 1.00 98.31 136 LEU A C 1
ATOM 1019 O O . LEU A 1 136 ? -11.182 3.661 -0.279 1.00 98.31 136 LEU A O 1
ATOM 1023 N N . ALA A 1 137 ? -13.159 3.743 -1.338 1.00 97.88 137 ALA A N 1
ATOM 1024 C CA . ALA A 1 137 ? -13.218 5.199 -1.406 1.00 97.88 137 ALA A CA 1
ATOM 1025 C C . ALA A 1 137 ? -13.057 5.836 -0.014 1.00 97.88 137 ALA A C 1
ATOM 1027 O O . ALA A 1 137 ? -13.825 5.558 0.907 1.00 97.88 137 ALA A O 1
ATOM 1028 N N . GLY A 1 138 ? -12.048 6.699 0.139 1.00 95.44 138 GLY A N 1
ATOM 1029 C CA . GLY A 1 138 ? -11.725 7.361 1.410 1.00 95.44 138 GLY A CA 1
ATOM 1030 C C . GLY A 1 138 ? -11.062 6.468 2.467 1.00 95.44 138 GLY A C 1
ATOM 1031 O O . GLY A 1 138 ? -10.766 6.959 3.552 1.00 95.44 138 GLY A O 1
ATOM 1032 N N . ARG A 1 139 ? -10.818 5.187 2.162 1.00 96.94 139 ARG A N 1
ATOM 1033 C CA . ARG A 1 139 ? -10.143 4.209 3.038 1.00 96.94 139 ARG A CA 1
ATOM 1034 C C . ARG A 1 139 ? -8.763 3.795 2.517 1.00 96.94 139 ARG A C 1
ATOM 1036 O O . ARG A 1 139 ? -7.980 3.188 3.246 1.00 96.94 139 ARG A O 1
ATOM 1043 N N . ALA A 1 140 ? -8.462 4.107 1.257 1.00 96.94 140 ALA A N 1
ATOM 1044 C CA . ALA A 1 140 ? -7.160 3.904 0.638 1.00 96.94 140 ALA A CA 1
ATOM 1045 C C . ALA A 1 140 ? -6.776 5.102 -0.246 1.00 96.94 140 ALA A C 1
ATOM 1047 O O . ALA A 1 140 ? -7.632 5.703 -0.895 1.00 96.94 140 ALA A O 1
ATOM 1048 N N . GLU A 1 141 ? -5.485 5.426 -0.291 1.00 95.25 141 GLU A N 1
ATOM 1049 C CA . GLU A 1 141 ? -4.897 6.432 -1.182 1.00 95.25 141 GLU A CA 1
ATOM 1050 C C . GLU A 1 141 ? -3.622 5.867 -1.815 1.00 95.25 141 GLU A C 1
ATOM 1052 O O . GLU A 1 141 ? -2.756 5.364 -1.096 1.00 95.25 141 GLU A O 1
ATOM 1057 N N . LEU A 1 142 ? -3.497 5.969 -3.143 1.00 96.25 142 LEU A N 1
ATOM 1058 C CA . LEU A 1 142 ? -2.320 5.536 -3.896 1.00 96.25 142 LEU A CA 1
ATOM 1059 C C . LEU A 1 142 ? -1.472 6.739 -4.329 1.00 96.25 142 LEU A C 1
ATOM 1061 O O . LEU A 1 142 ? -1.933 7.624 -5.046 1.00 96.25 142 LEU A O 1
ATOM 1065 N N . VAL A 1 143 ? -0.196 6.732 -3.948 1.00 95.81 143 VAL A N 1
ATOM 1066 C CA . VAL A 1 143 ? 0.819 7.686 -4.413 1.00 95.81 143 VAL A CA 1
ATOM 1067 C C . VAL A 1 143 ? 1.851 6.939 -5.245 1.00 95.81 143 VAL A C 1
ATOM 1069 O O . VAL A 1 143 ? 2.421 5.958 -4.781 1.00 95.81 143 VAL A O 1
ATOM 1072 N N . LYS A 1 144 ? 2.131 7.408 -6.463 1.00 96.81 144 LYS A N 1
ATOM 1073 C CA . LYS A 1 144 ? 3.047 6.740 -7.399 1.00 96.81 144 LYS A CA 1
ATOM 1074 C C . LYS A 1 144 ? 4.312 7.552 -7.613 1.00 96.81 144 LYS A C 1
ATOM 1076 O O . LYS A 1 144 ? 4.225 8.735 -7.951 1.00 96.81 144 LYS A O 1
ATOM 1081 N N . TYR A 1 145 ? 5.472 6.921 -7.458 1.00 96.56 145 TYR A N 1
ATOM 1082 C CA . TYR A 1 145 ? 6.763 7.451 -7.885 1.00 96.56 145 TYR A CA 1
ATOM 1083 C C . TYR A 1 145 ? 7.301 6.622 -9.055 1.00 96.56 145 TYR A C 1
ATOM 1085 O O . TYR A 1 145 ? 7.477 5.408 -8.949 1.00 96.56 145 TYR A O 1
ATOM 1093 N N . ALA A 1 146 ? 7.572 7.290 -10.173 1.00 96.62 146 ALA A N 1
ATOM 1094 C CA . ALA A 1 146 ? 8.111 6.678 -11.381 1.00 96.62 146 ALA A CA 1
ATOM 1095 C C . ALA A 1 146 ? 9.617 6.410 -11.254 1.00 96.62 146 ALA A C 1
ATOM 1097 O O . ALA A 1 146 ? 10.318 7.084 -10.491 1.00 96.62 146 ALA A O 1
ATOM 1098 N N . ALA A 1 147 ? 10.139 5.484 -12.062 1.00 96.00 147 ALA A N 1
ATOM 1099 C CA . ALA A 1 147 ? 11.583 5.348 -12.219 1.00 96.00 147 ALA A CA 1
ATOM 1100 C C . ALA A 1 147 ? 12.210 6.671 -12.676 1.00 96.00 147 ALA A C 1
ATOM 1102 O O . ALA A 1 147 ? 11.603 7.461 -13.404 1.00 96.00 147 ALA A O 1
ATOM 1103 N N . ARG A 1 148 ? 13.432 6.936 -12.207 1.00 93.56 148 ARG A N 1
ATOM 1104 C CA . ARG A 1 148 ? 14.156 8.166 -12.543 1.00 93.56 148 ARG A CA 1
ATOM 1105 C C . ARG A 1 148 ? 14.406 8.235 -14.052 1.00 93.56 148 ARG A C 1
ATOM 1107 O O . ARG A 1 148 ? 15.026 7.311 -14.579 1.00 93.56 148 ARG A O 1
ATOM 1114 N N . PRO A 1 149 ? 14.000 9.328 -14.719 1.00 93.56 149 PRO A N 1
ATOM 1115 C CA . PRO A 1 149 ? 14.179 9.445 -16.155 1.00 93.56 149 PRO A CA 1
ATOM 1116 C C . PRO A 1 149 ? 15.647 9.681 -16.523 1.00 93.56 149 PRO A C 1
ATOM 1118 O O . PRO A 1 149 ? 16.398 10.302 -15.763 1.00 93.56 149 PRO A O 1
ATOM 1121 N N . GLY A 1 150 ? 16.041 9.257 -17.722 1.00 92.69 150 GLY A N 1
ATOM 1122 C CA . GLY A 1 150 ? 17.327 9.596 -18.333 1.00 92.69 150 GLY A CA 1
ATOM 1123 C C . GLY A 1 150 ? 18.523 8.790 -17.826 1.00 92.69 150 GLY A C 1
ATOM 1124 O O . GLY A 1 150 ? 19.659 9.117 -18.173 1.00 92.69 150 GLY A O 1
ATOM 1125 N N . LEU A 1 151 ? 18.293 7.758 -17.010 1.00 90.38 151 LEU A N 1
ATOM 1126 C CA . LEU A 1 151 ? 19.341 6.834 -16.562 1.00 90.38 151 LEU A CA 1
ATOM 1127 C C . LEU A 1 151 ? 19.514 5.647 -17.515 1.00 90.38 151 LEU A C 1
ATOM 1129 O O . LEU A 1 151 ? 20.634 5.185 -17.716 1.00 90.38 151 LEU A O 1
ATOM 1133 N N . ASP A 1 152 ? 18.417 5.167 -18.101 1.00 93.12 152 ASP A N 1
ATOM 1134 C CA . ASP A 1 152 ? 18.400 4.052 -19.046 1.00 93.12 152 ASP A CA 1
ATOM 1135 C C . ASP A 1 152 ? 17.251 4.233 -20.048 1.00 93.12 152 ASP A C 1
ATOM 1137 O O . ASP A 1 152 ? 16.089 4.356 -19.666 1.00 93.12 152 ASP A O 1
ATOM 1141 N N . ALA A 1 153 ? 17.576 4.233 -21.343 1.00 95.25 153 ALA A N 1
ATOM 1142 C CA . ALA A 1 153 ? 16.604 4.489 -22.405 1.00 95.25 153 ALA A CA 1
ATOM 1143 C C . ALA A 1 153 ? 15.534 3.387 -22.537 1.00 95.25 153 ALA A C 1
ATOM 1145 O O . ALA A 1 153 ? 14.422 3.664 -22.985 1.00 95.25 153 ALA A O 1
ATOM 1146 N N . GLY A 1 154 ? 15.857 2.144 -22.171 1.00 95.75 154 GLY A N 1
ATOM 1147 C CA . GLY A 1 154 ? 14.910 1.032 -22.153 1.00 95.75 154 GLY A CA 1
ATOM 1148 C C . GLY A 1 154 ? 13.910 1.165 -21.007 1.00 95.75 154 GLY A C 1
ATOM 1149 O O . GLY A 1 154 ? 12.709 0.992 -21.224 1.00 95.75 154 GLY A O 1
ATOM 1150 N N . VAL A 1 155 ? 14.385 1.547 -19.818 1.00 95.69 155 VAL A N 1
ATOM 1151 C CA . VAL A 1 155 ? 13.514 1.873 -18.676 1.00 95.69 155 VAL A CA 1
ATOM 1152 C C . VAL A 1 155 ? 12.628 3.074 -19.004 1.00 95.69 155 VAL A C 1
ATOM 1154 O O . VAL A 1 155 ? 11.414 2.994 -18.820 1.00 95.69 155 VAL A O 1
ATOM 1157 N N . ASP A 1 156 ? 13.192 4.143 -19.568 1.00 96.06 156 ASP A N 1
ATOM 1158 C CA . ASP A 1 156 ? 12.437 5.333 -19.980 1.00 96.06 156 ASP A CA 1
ATOM 1159 C C . ASP A 1 156 ? 11.335 4.983 -20.991 1.00 96.06 156 ASP A C 1
ATOM 1161 O O . ASP A 1 156 ? 10.192 5.421 -20.851 1.00 96.06 156 ASP A O 1
ATOM 1165 N N . ALA A 1 157 ? 11.650 4.153 -21.992 1.00 96.62 157 ALA A N 1
ATOM 1166 C CA . ALA A 1 157 ? 10.673 3.694 -22.974 1.00 96.62 157 ALA A CA 1
ATOM 1167 C C . ALA A 1 157 ? 9.564 2.848 -22.331 1.00 96.62 157 ALA A C 1
ATOM 1169 O O . ALA A 1 157 ? 8.394 3.005 -22.684 1.00 96.62 157 ALA A O 1
ATOM 1170 N N . ARG A 1 158 ? 9.904 1.972 -21.374 1.00 96.56 158 ARG A N 1
ATOM 1171 C CA . ARG A 1 158 ? 8.914 1.145 -20.673 1.00 96.56 158 ARG A CA 1
ATOM 1172 C C . ARG A 1 158 ? 8.006 1.984 -19.777 1.00 96.56 158 ARG A C 1
ATOM 1174 O O . ARG A 1 158 ? 6.798 1.772 -19.812 1.00 96.56 158 ARG A O 1
ATOM 1181 N N . MET A 1 159 ? 8.558 2.956 -19.049 1.00 96.75 159 MET A N 1
ATOM 1182 C CA . MET A 1 159 ? 7.776 3.903 -18.249 1.00 96.75 159 MET A CA 1
ATOM 1183 C C . MET A 1 159 ? 6.880 4.780 -19.127 1.00 96.75 159 MET A C 1
ATOM 1185 O O . MET A 1 159 ? 5.706 4.943 -18.819 1.00 96.75 159 MET A O 1
ATOM 1189 N N . GLY A 1 160 ? 7.396 5.293 -20.248 1.00 96.31 160 GLY A N 1
ATOM 1190 C CA . GLY A 1 160 ? 6.622 6.117 -21.181 1.00 96.31 160 GLY A CA 1
ATOM 1191 C C . GLY A 1 160 ? 5.499 5.363 -21.904 1.00 96.31 160 GLY A C 1
ATOM 1192 O O . GLY A 1 160 ? 4.548 5.986 -22.369 1.00 96.31 160 GLY A O 1
ATOM 1193 N N . ALA A 1 161 ? 5.594 4.035 -21.996 1.00 96.69 161 ALA A N 1
ATOM 1194 C CA . ALA A 1 161 ? 4.548 3.174 -22.545 1.00 96.69 161 ALA A CA 1
ATOM 1195 C C . ALA A 1 161 ? 3.561 2.654 -21.484 1.00 96.69 161 ALA A C 1
ATOM 1197 O O . ALA A 1 161 ? 2.580 2.000 -21.844 1.00 96.69 161 ALA A O 1
ATOM 1198 N N . SER A 1 162 ? 3.825 2.892 -20.196 1.00 97.12 162 SER A N 1
A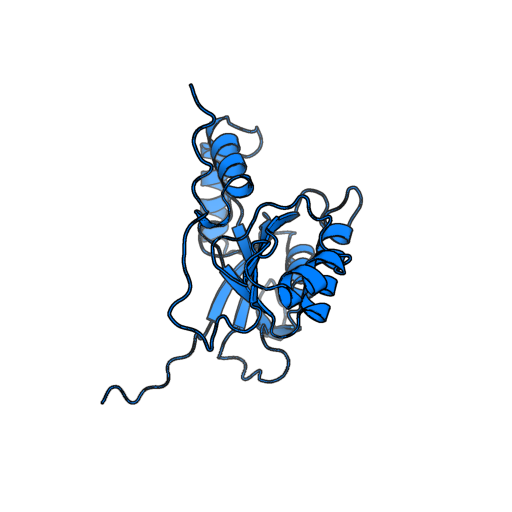TOM 1199 C CA . SER A 1 162 ? 3.003 2.369 -19.109 1.00 97.12 162 SER A CA 1
ATOM 1200 C C . SER A 1 162 ? 1.658 3.095 -19.032 1.00 97.12 162 SER A C 1
ATOM 1202 O O . SER A 1 162 ? 1.639 4.321 -18.938 1.00 97.12 162 SER A O 1
ATOM 1204 N N . PRO A 1 163 ? 0.516 2.384 -18.991 1.00 95.31 163 PRO A N 1
ATOM 1205 C CA . PRO A 1 163 ? -0.776 3.013 -18.736 1.00 95.31 163 PRO A CA 1
ATOM 1206 C C . PRO A 1 163 ? -0.957 3.429 -17.267 1.00 95.31 163 PRO A C 1
ATOM 1208 O O . PRO A 1 163 ? -1.876 4.185 -16.963 1.00 95.31 163 PRO A O 1
ATOM 1211 N N . ALA A 1 164 ? -0.117 2.932 -16.350 1.00 95.50 164 ALA A N 1
ATOM 1212 C CA . ALA A 1 164 ? -0.230 3.209 -14.920 1.00 95.50 164 ALA A CA 1
ATOM 1213 C C . ALA A 1 164 ? 0.431 4.535 -14.501 1.00 95.50 164 ALA A C 1
ATOM 1215 O O . ALA A 1 164 ? 0.147 5.015 -13.399 1.00 95.50 164 ALA A O 1
ATOM 1216 N N . PHE A 1 165 ? 1.276 5.119 -15.360 1.00 96.25 165 PHE A N 1
ATOM 1217 C CA . PHE A 1 165 ? 2.036 6.343 -15.102 1.00 96.25 165 PHE A CA 1
ATOM 1218 C C . PHE A 1 165 ? 1.754 7.390 -16.183 1.00 96.25 165 PHE A C 1
ATOM 1220 O O . PHE A 1 165 ? 1.807 7.103 -17.375 1.00 96.25 165 PHE A O 1
ATOM 1227 N N . SER A 1 166 ? 1.474 8.627 -15.778 1.00 91.31 166 SER A N 1
ATOM 1228 C CA . SER A 1 166 ? 1.188 9.738 -16.690 1.00 91.31 166 SER A CA 1
ATOM 1229 C C . SER A 1 166 ? 2.438 10.517 -17.112 1.00 91.31 166 SER A C 1
ATOM 1231 O O . SER A 1 166 ? 2.339 11.447 -17.914 1.00 91.31 166 SER A O 1
ATOM 1233 N N . GLY A 1 167 ? 3.598 10.214 -16.522 1.00 88.31 167 GLY A N 1
ATOM 1234 C CA . GLY A 1 167 ? 4.855 10.941 -16.717 1.00 88.31 167 GLY A CA 1
ATOM 1235 C C . GLY A 1 167 ? 4.969 12.226 -15.889 1.00 88.31 167 GLY A C 1
ATOM 1236 O O . GLY A 1 167 ? 5.885 13.016 -16.113 1.00 88.31 167 GLY A O 1
ATOM 1237 N N . GLN A 1 168 ? 4.045 12.460 -14.951 1.00 88.50 168 GLN A N 1
ATOM 1238 C CA . GLN A 1 168 ? 4.061 13.617 -14.036 1.00 88.50 168 GLN A CA 1
ATOM 1239 C C . GLN A 1 168 ? 4.388 13.220 -12.591 1.00 88.50 168 GLN A C 1
ATOM 1241 O O . GLN A 1 168 ? 4.455 14.069 -11.699 1.00 88.50 168 GLN A O 1
ATOM 1246 N N . GLU A 1 169 ? 4.585 11.929 -12.354 1.00 93.69 169 GLU A N 1
ATOM 1247 C CA . GLU A 1 169 ? 4.916 11.369 -11.061 1.00 93.69 169 GLU A CA 1
ATOM 1248 C C . GLU A 1 169 ? 6.277 11.861 -10.575 1.00 93.69 169 GLU A C 1
ATOM 1250 O O . GLU A 1 169 ? 7.184 12.205 -11.338 1.00 93.69 169 GLU A O 1
ATOM 1255 N N . ARG A 1 170 ? 6.442 11.867 -9.253 1.00 92.12 170 ARG A N 1
ATOM 1256 C CA . ARG A 1 170 ? 7.748 12.155 -8.662 1.00 92.12 170 ARG A CA 1
ATOM 1257 C C . ARG A 1 170 ? 8.718 11.019 -9.001 1.00 92.12 170 ARG A C 1
ATOM 1259 O O . ARG A 1 170 ? 8.292 9.869 -9.058 1.00 92.12 170 ARG A O 1
ATOM 1266 N N . PRO A 1 171 ? 10.016 11.304 -9.167 1.00 93.75 171 PRO A N 1
ATOM 1267 C CA . PRO A 1 171 ? 11.003 10.250 -9.330 1.00 93.75 171 PRO A CA 1
ATOM 1268 C C . PRO A 1 171 ? 11.195 9.471 -8.023 1.00 93.75 171 PRO A C 1
ATOM 1270 O O . PRO A 1 171 ? 11.219 10.060 -6.936 1.00 93.75 171 PRO A O 1
ATOM 1273 N N . ALA A 1 172 ? 11.391 8.162 -8.151 1.00 93.44 172 ALA A N 1
ATOM 1274 C CA . ALA A 1 172 ? 11.683 7.250 -7.057 1.00 93.44 172 ALA A CA 1
ATOM 1275 C C . ALA A 1 172 ? 13.022 7.549 -6.366 1.00 93.44 172 ALA A C 1
ATOM 1277 O O . ALA A 1 172 ? 13.916 8.245 -6.878 1.00 93.44 172 ALA A O 1
ATOM 1278 N N . PHE A 1 173 ? 13.166 7.001 -5.161 1.00 89.25 173 PHE A N 1
ATOM 1279 C CA . PHE A 1 173 ? 14.291 7.276 -4.283 1.00 89.25 173 PHE A CA 1
ATOM 1280 C C . PHE A 1 173 ? 15.595 6.600 -4.709 1.00 89.25 173 PHE A C 1
ATOM 1282 O O . PHE A 1 173 ? 16.650 7.109 -4.327 1.00 89.25 173 PHE A O 1
ATOM 1289 N N . ALA A 1 174 ? 15.570 5.552 -5.531 1.00 90.38 174 ALA A N 1
ATOM 1290 C CA . ALA A 1 174 ? 16.776 4.953 -6.107 1.00 90.38 174 ALA A CA 1
ATOM 1291 C C . ALA A 1 174 ? 16.681 4.779 -7.628 1.00 90.38 174 ALA A C 1
ATOM 1293 O O . ALA A 1 174 ? 15.621 4.953 -8.233 1.00 90.38 174 ALA A O 1
ATOM 1294 N N . ASP A 1 175 ? 17.822 4.474 -8.240 1.00 91.69 175 ASP A N 1
ATOM 1295 C CA . ASP A 1 175 ? 17.933 4.234 -9.680 1.00 91.69 175 ASP A CA 1
ATOM 1296 C C . ASP A 1 175 ? 17.144 2.986 -10.098 1.00 91.69 175 ASP A C 1
ATOM 1298 O O . ASP A 1 175 ? 17.080 2.021 -9.345 1.00 91.69 175 ASP A O 1
ATOM 1302 N N . HIS A 1 176 ? 16.546 3.005 -11.294 1.00 93.81 176 HIS A N 1
ATOM 1303 C CA . HIS A 1 176 ? 15.812 1.868 -11.888 1.00 93.81 176 HIS A CA 1
ATOM 1304 C C . HIS A 1 176 ? 14.649 1.304 -11.047 1.00 93.81 176 HIS A C 1
ATOM 1306 O O . HIS A 1 176 ? 14.126 0.233 -11.344 1.00 93.81 176 HIS A O 1
ATOM 1312 N N . TRP A 1 177 ? 14.217 2.026 -10.015 1.00 94.88 177 TRP A N 1
ATOM 1313 C CA . TRP A 1 177 ? 13.178 1.599 -9.087 1.00 94.88 177 TRP A CA 1
ATOM 1314 C C . TRP A 1 177 ? 11.891 2.383 -9.348 1.00 94.88 177 TRP A C 1
ATOM 1316 O O . TRP A 1 177 ? 11.930 3.589 -9.559 1.00 94.88 177 TRP A O 1
ATOM 1326 N N . VAL A 1 178 ? 10.749 1.711 -9.318 1.00 97.31 178 VAL A N 1
ATOM 1327 C CA . VAL A 1 178 ? 9.412 2.297 -9.232 1.00 97.31 178 VAL A CA 1
ATOM 1328 C C . VAL A 1 178 ? 8.869 2.040 -7.828 1.00 97.31 178 VAL A C 1
ATOM 1330 O O . VAL A 1 178 ? 8.840 0.891 -7.396 1.00 97.31 178 VAL A O 1
ATOM 1333 N N . GLN A 1 179 ? 8.448 3.095 -7.130 1.00 96.00 179 GLN A N 1
ATOM 1334 C CA . GLN A 1 179 ? 7.967 3.012 -5.747 1.00 96.00 179 GLN A CA 1
ATOM 1335 C C . GLN A 1 179 ? 6.563 3.594 -5.668 1.00 96.00 179 GLN A C 1
ATOM 1337 O O . GLN A 1 179 ? 6.351 4.766 -5.974 1.00 96.00 179 GLN A O 1
ATOM 1342 N N . CYS A 1 180 ? 5.588 2.793 -5.275 1.00 97.81 180 CYS A N 1
ATOM 1343 C CA . CYS A 1 180 ? 4.219 3.249 -5.076 1.00 97.81 180 CYS A CA 1
ATOM 1344 C C . CYS A 1 180 ? 3.802 3.002 -3.631 1.00 97.81 180 CYS A C 1
ATOM 1346 O O . CYS A 1 180 ? 4.281 2.075 -2.999 1.00 97.81 180 CYS A O 1
ATOM 1348 N N . PHE A 1 181 ? 2.918 3.827 -3.089 1.00 97.81 181 PHE A N 1
ATOM 1349 C CA . PHE A 1 181 ? 2.552 3.782 -1.681 1.00 97.81 181 PHE A CA 1
ATOM 1350 C C . PHE A 1 181 ? 1.044 3.776 -1.538 1.00 97.81 181 PHE A C 1
ATOM 1352 O O . PHE A 1 181 ? 0.380 4.691 -2.023 1.00 97.81 181 PHE A O 1
ATOM 1359 N N . VAL A 1 182 ? 0.518 2.772 -0.845 1.00 97.69 182 VAL A N 1
ATOM 1360 C CA . VAL A 1 182 ? -0.892 2.688 -0.476 1.00 97.69 182 VAL A CA 1
ATOM 1361 C C . VAL A 1 182 ? -1.020 3.043 0.991 1.00 97.69 182 VAL A C 1
ATOM 1363 O O . VAL A 1 182 ? -0.573 2.286 1.849 1.00 97.69 182 VAL A O 1
ATOM 1366 N N . THR A 1 183 ? -1.620 4.191 1.284 1.00 96.56 183 THR A N 1
ATOM 1367 C CA . THR A 1 183 ? -1.971 4.568 2.659 1.00 96.56 183 THR A CA 1
ATOM 1368 C C . THR A 1 183 ? -3.398 4.132 2.950 1.00 96.56 183 THR A C 1
ATOM 1370 O O . THR A 1 183 ? -4.274 4.325 2.113 1.00 96.56 183 THR A O 1
ATOM 1373 N N . THR A 1 184 ? -3.639 3.539 4.118 1.00 96.62 184 THR A N 1
ATOM 1374 C CA . THR A 1 184 ? -4.950 3.012 4.515 1.00 96.62 184 THR A CA 1
ATOM 1375 C C . THR A 1 184 ? -5.151 3.060 6.028 1.00 96.62 184 THR A C 1
ATOM 1377 O O . THR A 1 184 ? -4.189 3.059 6.790 1.00 96.62 184 THR A O 1
ATOM 1380 N N . ASP A 1 185 ? -6.402 3.073 6.473 1.00 95.69 185 ASP A N 1
ATOM 1381 C CA . ASP A 1 185 ? -6.812 2.898 7.870 1.00 95.69 185 ASP A CA 1
ATOM 1382 C C . ASP A 1 185 ? -7.465 1.525 8.135 1.00 95.69 185 ASP A C 1
ATOM 1384 O O . ASP A 1 185 ? -7.938 1.272 9.239 1.00 95.69 185 ASP A O 1
ATOM 1388 N N . LEU A 1 186 ? -7.505 0.638 7.133 1.00 97.75 186 LEU A N 1
ATOM 1389 C CA . LEU A 1 186 ? -8.229 -0.637 7.198 1.00 97.75 186 LEU A CA 1
ATOM 1390 C C . LEU A 1 186 ? -7.494 -1.706 8.003 1.00 97.75 186 LEU A C 1
ATOM 1392 O O . LEU A 1 186 ? -8.122 -2.537 8.660 1.00 97.75 186 LEU A O 1
ATOM 1396 N N . LEU A 1 187 ? -6.165 -1.723 7.898 1.00 97.94 187 LEU A N 1
ATOM 1397 C CA . LEU A 1 187 ? -5.329 -2.718 8.547 1.00 97.94 187 LEU A CA 1
ATOM 1398 C C . LEU A 1 187 ? -3.880 -2.256 8.709 1.00 97.94 187 LEU A C 1
ATOM 1400 O O . LEU A 1 187 ? -3.398 -1.390 7.980 1.00 97.94 187 LEU A O 1
ATOM 1404 N N . GLY A 1 188 ? -3.160 -2.910 9.613 1.00 97.19 188 GLY A N 1
ATOM 1405 C CA . GLY A 1 188 ? -1.701 -2.875 9.657 1.00 97.19 188 GLY A CA 1
ATOM 1406 C C . GLY A 1 188 ? -1.142 -3.458 10.946 1.00 97.19 188 GLY A C 1
ATOM 1407 O O . GLY A 1 188 ? -1.730 -4.383 11.491 1.00 97.19 188 GLY A O 1
ATOM 1408 N N . PHE A 1 189 ? 0.009 -2.982 11.412 1.00 95.38 189 PHE A N 1
ATOM 1409 C CA . PHE A 1 189 ? 0.752 -3.611 12.509 1.00 95.38 189 PHE A CA 1
ATOM 1410 C C . PHE A 1 189 ? 1.061 -2.616 13.627 1.00 95.38 189 PHE A C 1
ATOM 1412 O O . PHE A 1 189 ? 1.399 -1.459 13.385 1.00 95.38 189 PHE A O 1
ATOM 1419 N N . GLY A 1 190 ? 1.032 -3.080 14.875 1.00 94.25 190 GLY A N 1
ATOM 1420 C CA . GLY A 1 190 ? 1.193 -2.187 16.021 1.00 94.25 190 GLY A CA 1
ATOM 1421 C C . GLY A 1 190 ? -0.059 -1.333 16.229 1.00 94.25 190 GLY A C 1
ATOM 1422 O O . GLY A 1 190 ? 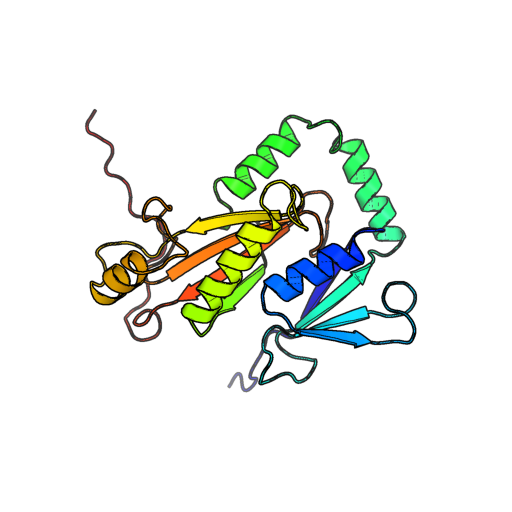-1.142 -1.896 16.327 1.00 94.25 190 GLY A O 1
ATOM 1423 N N . ILE A 1 191 ? 0.103 -0.008 16.335 1.00 94.44 191 ILE A N 1
ATOM 1424 C CA . ILE A 1 191 ? -0.994 0.942 16.595 1.00 94.44 191 ILE A CA 1
ATOM 1425 C C . ILE A 1 191 ? -1.649 1.374 15.283 1.00 94.44 191 ILE A C 1
ATOM 1427 O O . ILE A 1 191 ? -0.998 2.026 14.464 1.00 94.44 191 ILE A O 1
ATOM 1431 N N . LEU A 1 192 ? -2.937 1.067 15.132 1.00 94.81 192 LEU A N 1
ATOM 1432 C CA . LEU A 1 192 ? -3.710 1.294 13.908 1.00 94.81 192 LEU A CA 1
ATOM 1433 C C . LEU A 1 192 ? -4.291 2.707 13.805 1.00 94.81 192 LEU A C 1
ATOM 1435 O O . LEU A 1 192 ? -4.588 3.163 12.703 1.00 94.81 192 LEU A O 1
ATOM 1439 N N . ALA A 1 193 ? -4.451 3.417 14.926 1.00 92.00 193 ALA A N 1
ATOM 1440 C CA . ALA A 1 193 ? -5.175 4.689 14.999 1.00 92.00 193 ALA A CA 1
ATOM 1441 C C . ALA A 1 193 ? -4.725 5.761 13.980 1.00 92.00 193 ALA A C 1
ATOM 1443 O O . ALA A 1 193 ? -5.507 6.634 13.600 1.00 92.00 193 ALA A O 1
ATOM 1444 N N . PHE A 1 194 ? -3.475 5.715 13.514 1.00 90.62 194 PHE A N 1
ATOM 1445 C CA . PHE A 1 194 ? -2.926 6.694 12.567 1.00 90.62 194 PHE A CA 1
ATOM 1446 C C . PHE A 1 194 ? -2.926 6.228 11.106 1.00 90.62 194 PHE A C 1
ATOM 1448 O O . PHE A 1 194 ? -2.512 6.994 10.234 1.00 90.62 194 PHE A O 1
ATOM 1455 N N . GLY A 1 195 ? -3.414 5.016 10.840 1.00 92.50 195 GLY A N 1
ATOM 1456 C CA . GLY A 1 195 ? -3.296 4.348 9.553 1.00 92.50 195 GLY A CA 1
ATOM 1457 C C . GLY A 1 195 ? -1.898 3.780 9.304 1.00 92.50 195 GLY A C 1
ATOM 1458 O O . GLY A 1 195 ? -0.961 3.963 10.084 1.00 92.50 195 GLY A O 1
ATOM 1459 N N . HIS A 1 196 ? -1.767 3.082 8.184 1.00 95.62 196 HIS A N 1
ATOM 1460 C CA . HIS A 1 196 ? -0.553 2.406 7.754 1.00 95.62 196 HIS A CA 1
ATOM 1461 C C . HIS A 1 196 ? -0.300 2.595 6.267 1.00 95.62 196 HIS A C 1
ATOM 1463 O O . HIS A 1 196 ? -1.186 2.978 5.502 1.00 95.62 196 HIS A O 1
ATOM 1469 N N . THR A 1 197 ? 0.935 2.303 5.868 1.00 96.69 197 THR A N 1
ATOM 1470 C CA . THR A 1 197 ? 1.377 2.414 4.484 1.00 96.69 197 THR A CA 1
ATOM 1471 C C . THR A 1 197 ? 1.996 1.104 4.019 1.00 96.69 197 THR A C 1
ATOM 1473 O O . THR A 1 197 ? 2.834 0.515 4.705 1.00 96.69 197 THR A O 1
ATOM 1476 N N . PHE A 1 198 ? 1.592 0.669 2.831 1.00 97.75 198 PHE A N 1
ATOM 1477 C CA . PHE A 1 198 ? 2.251 -0.383 2.068 1.00 97.75 198 PHE A CA 1
ATOM 1478 C C . PHE A 1 198 ? 3.061 0.271 0.953 1.00 97.75 198 PHE A C 1
ATOM 1480 O O . PHE A 1 198 ? 2.517 1.075 0.200 1.00 97.75 198 PHE A O 1
ATOM 1487 N N . GLU A 1 199 ? 4.345 -0.049 0.859 1.00 97.88 199 GLU A N 1
ATOM 1488 C CA . GLU A 1 199 ? 5.178 0.287 -0.293 1.00 97.88 199 GLU A CA 1
ATOM 1489 C C . GLU A 1 199 ? 5.110 -0.869 -1.292 1.00 97.88 199 GLU A C 1
ATOM 1491 O O . GLU A 1 199 ? 5.236 -2.036 -0.925 1.00 97.88 199 GLU A O 1
ATOM 1496 N N . LEU A 1 200 ? 4.860 -0.542 -2.552 1.00 98.25 200 LEU A N 1
ATOM 1497 C CA . LEU A 1 200 ? 4.759 -1.466 -3.665 1.00 98.25 200 LEU A CA 1
ATOM 1498 C C . LEU A 1 200 ? 5.889 -1.145 -4.631 1.00 98.25 200 LEU A C 1
ATOM 1500 O O . LEU A 1 200 ? 5.934 -0.062 -5.222 1.00 98.25 200 LEU A O 1
ATOM 1504 N N . ASP A 1 201 ? 6.782 -2.108 -4.783 1.00 97.62 201 ASP A N 1
ATOM 1505 C CA . ASP A 1 201 ? 8.037 -1.931 -5.484 1.00 97.62 201 ASP A CA 1
ATOM 1506 C C . ASP A 1 201 ? 8.075 -2.743 -6.766 1.00 97.62 201 ASP A C 1
ATOM 1508 O O . ASP A 1 201 ? 7.820 -3.948 -6.769 1.00 97.62 201 ASP A O 1
ATOM 1512 N N . PHE A 1 202 ? 8.533 -2.108 -7.837 1.00 97.81 202 PHE A N 1
ATOM 1513 C CA . PHE A 1 202 ? 9.080 -2.820 -8.979 1.00 97.81 202 PHE A CA 1
ATOM 1514 C C . PHE A 1 202 ? 10.479 -2.295 -9.283 1.00 97.81 202 PHE A C 1
ATOM 1516 O O . PHE A 1 202 ? 10.718 -1.088 -9.291 1.00 97.81 202 PHE A O 1
ATOM 1523 N N . ILE A 1 203 ? 11.416 -3.203 -9.538 1.00 96.38 203 ILE A N 1
ATOM 1524 C CA . ILE A 1 203 ? 12.815 -2.860 -9.779 1.00 96.38 203 ILE A CA 1
ATOM 1525 C C . ILE A 1 203 ? 13.205 -3.393 -11.153 1.00 96.38 203 ILE A C 1
ATOM 1527 O O . ILE A 1 203 ? 13.187 -4.602 -11.377 1.00 96.38 203 ILE A O 1
ATOM 1531 N N . PHE A 1 204 ? 13.578 -2.487 -12.054 1.00 95.31 204 PHE A N 1
ATOM 1532 C CA . PHE A 1 204 ? 14.143 -2.843 -13.348 1.00 95.31 204 PHE A CA 1
ATOM 1533 C C . PHE A 1 204 ? 15.588 -3.325 -13.191 1.00 95.31 204 PHE A C 1
ATOM 1535 O O . PHE A 1 204 ? 16.370 -2.799 -12.392 1.00 95.31 204 PHE A O 1
ATOM 1542 N N . ASP A 1 205 ? 15.987 -4.270 -14.038 1.00 89.69 205 ASP A N 1
ATOM 1543 C CA . ASP A 1 205 ? 17.404 -4.422 -14.356 1.00 89.69 205 ASP A CA 1
ATOM 1544 C C . ASP A 1 205 ? 17.940 -3.098 -14.946 1.00 89.69 205 ASP A C 1
ATOM 1546 O O . ASP A 1 205 ? 17.201 -2.401 -15.646 1.00 89.69 205 ASP A O 1
ATOM 1550 N N . PRO A 1 206 ? 19.198 -2.706 -14.666 1.00 87.38 206 PRO A N 1
ATOM 1551 C CA . PRO A 1 206 ? 20.282 -3.506 -14.097 1.00 87.38 206 PRO A CA 1
ATOM 1552 C C . PRO A 1 206 ? 20.490 -3.339 -12.578 1.00 87.38 206 PRO A C 1
ATOM 1554 O O . PRO A 1 206 ? 21.589 -3.603 -12.093 1.00 87.38 206 PRO A O 1
ATOM 1557 N N . PHE A 1 207 ? 19.490 -2.904 -11.802 1.00 86.56 207 PHE A N 1
ATOM 1558 C CA . PHE A 1 207 ? 19.663 -2.584 -10.371 1.00 86.56 207 PHE A CA 1
ATOM 1559 C C . PHE A 1 207 ? 20.395 -3.669 -9.560 1.00 86.56 207 PHE A C 1
ATOM 1561 O O . PHE A 1 207 ? 21.230 -3.360 -8.713 1.00 86.56 207 PHE A O 1
ATOM 1568 N N . PHE A 1 208 ? 20.106 -4.944 -9.835 1.00 83.56 208 PHE A N 1
ATOM 1569 C CA . PHE A 1 208 ? 20.708 -6.084 -9.135 1.00 83.56 208 PHE A CA 1
ATOM 1570 C C . PHE A 1 208 ? 22.053 -6.545 -9.714 1.00 83.56 208 PHE A C 1
ATOM 1572 O O . PHE A 1 208 ? 22.740 -7.351 -9.088 1.00 83.56 208 PHE A O 1
ATOM 1579 N N . SER A 1 209 ? 22.420 -6.077 -10.909 1.00 80.31 209 SER A N 1
ATOM 1580 C CA . SER A 1 209 ? 23.579 -6.553 -11.675 1.00 80.31 209 SER A CA 1
ATOM 1581 C C . SER A 1 209 ? 24.684 -5.504 -11.867 1.00 80.31 209 SER A C 1
ATOM 1583 O O . SER A 1 209 ? 25.807 -5.865 -12.223 1.00 80.31 209 SER A O 1
ATOM 1585 N N . ALA A 1 210 ? 24.407 -4.226 -11.598 1.00 65.25 210 ALA A N 1
ATOM 1586 C CA . ALA A 1 210 ? 25.353 -3.114 -11.693 1.00 65.25 210 ALA A CA 1
ATOM 1587 C C . ALA A 1 210 ? 26.025 -2.781 -10.330 1.00 65.25 210 ALA A C 1
ATOM 1589 O O . ALA A 1 210 ? 25.641 -3.337 -9.298 1.00 65.25 210 ALA A O 1
ATOM 1590 N N . PRO A 1 211 ? 27.054 -1.900 -10.286 1.00 63.88 211 PRO A N 1
ATOM 1591 C CA . PRO A 1 211 ? 27.642 -1.401 -9.034 1.00 63.88 211 PRO A CA 1
ATOM 1592 C C . PRO A 1 211 ? 26.566 -0.783 -8.120 1.00 63.88 211 PRO A C 1
ATOM 1594 O O . PRO A 1 211 ? 25.493 -0.445 -8.618 1.00 63.88 211 PRO A O 1
ATOM 1597 N N . PRO A 1 212 ? 26.824 -0.614 -6.805 1.00 63.62 212 PRO A N 1
ATOM 1598 C CA . PRO A 1 212 ? 25.771 -0.326 -5.837 1.00 63.62 212 PRO A CA 1
ATOM 1599 C C . PRO A 1 212 ? 24.922 0.881 -6.266 1.00 63.62 212 PRO A C 1
ATOM 1601 O O . PRO A 1 212 ? 25.491 1.927 -6.598 1.00 63.62 212 PRO A O 1
ATOM 1604 N N . PRO A 1 213 ? 23.585 0.740 -6.265 1.00 68.00 213 PRO A N 1
ATOM 1605 C CA . PRO A 1 213 ? 22.678 1.765 -6.761 1.00 68.00 213 PRO A CA 1
ATOM 1606 C C . PRO A 1 213 ? 22.834 3.062 -5.968 1.00 68.00 213 PRO A C 1
ATOM 1608 O O . PRO A 1 213 ? 23.156 3.044 -4.773 1.00 68.00 213 PRO A O 1
ATOM 1611 N N . SER A 1 214 ? 22.595 4.203 -6.620 1.00 75.94 214 SER A N 1
ATOM 1612 C CA . SER A 1 214 ? 22.574 5.476 -5.909 1.00 75.94 214 SER A CA 1
ATOM 1613 C C . SER A 1 214 ? 21.235 5.657 -5.193 1.00 75.94 214 SER A C 1
ATOM 1615 O O . SER A 1 214 ? 20.157 5.486 -5.765 1.00 75.94 214 SER A O 1
ATOM 1617 N N . PHE A 1 215 ? 21.308 6.022 -3.917 1.00 81.81 215 PHE A N 1
ATOM 1618 C CA . PHE A 1 215 ? 20.150 6.346 -3.092 1.00 81.81 215 PHE A CA 1
ATOM 1619 C C . PHE A 1 215 ? 20.070 7.859 -2.880 1.00 81.81 215 PHE A C 1
ATOM 1621 O O . PHE A 1 215 ? 21.092 8.526 -2.706 1.00 81.81 215 PHE A O 1
ATOM 1628 N N . GLY A 1 216 ? 18.851 8.399 -2.837 1.00 73.88 216 GLY A N 1
ATOM 1629 C CA . GLY A 1 216 ? 18.599 9.815 -2.565 1.00 73.88 216 GLY A CA 1
ATOM 1630 C C . GLY A 1 216 ? 18.270 10.617 -3.816 1.00 73.88 216 GLY A C 1
ATOM 1631 O O . GLY A 1 216 ? 18.919 10.469 -4.846 1.00 73.88 216 GLY A O 1
ATOM 1632 N N . ARG A 1 217 ? 17.245 11.474 -3.733 1.00 66.06 217 ARG A N 1
ATOM 1633 C CA . ARG A 1 217 ? 16.746 12.250 -4.880 1.00 66.06 217 ARG A CA 1
ATOM 1634 C C . ARG A 1 217 ? 17.838 13.196 -5.419 1.00 66.06 217 ARG A C 1
ATOM 1636 O O . ARG A 1 217 ? 18.528 13.822 -4.606 1.00 66.06 217 ARG A O 1
ATOM 1643 N N . PRO A 1 218 ? 17.978 13.361 -6.750 1.00 61.75 218 PRO A N 1
ATOM 1644 C CA . PRO A 1 218 ? 18.879 14.359 -7.318 1.00 61.75 218 PRO A CA 1
ATOM 1645 C C . PRO A 1 218 ? 18.584 15.735 -6.715 1.00 61.75 218 PRO A C 1
ATOM 1647 O O . PRO A 1 218 ? 17.424 16.142 -6.617 1.00 61.75 218 PRO A O 1
ATOM 1650 N N . ARG A 1 219 ? 19.622 16.467 -6.289 1.00 50.44 219 ARG A N 1
ATOM 1651 C CA . ARG A 1 219 ? 19.439 17.857 -5.857 1.00 50.44 219 ARG A CA 1
ATOM 1652 C C . ARG A 1 219 ? 18.947 18.651 -7.062 1.00 50.44 219 ARG A C 1
ATOM 1654 O O . ARG A 1 219 ? 19.673 18.763 -8.045 1.00 50.44 219 ARG A O 1
ATOM 1661 N N . VAL A 1 220 ? 17.748 19.226 -6.976 1.00 53.78 220 VAL A N 1
ATOM 1662 C CA . VAL A 1 220 ? 17.356 20.300 -7.894 1.00 53.78 220 VAL A CA 1
ATOM 1663 C C . VAL A 1 220 ? 18.392 21.411 -7.693 1.00 53.78 220 VAL A C 1
ATOM 1665 O O . VAL A 1 220 ? 18.572 21.839 -6.545 1.00 53.78 220 VAL A O 1
ATOM 1668 N N . PRO A 1 221 ? 19.134 21.843 -8.731 1.00 43.44 221 PRO A N 1
ATOM 1669 C CA . PRO A 1 221 ? 19.995 23.009 -8.608 1.00 43.44 221 PRO A CA 1
ATOM 1670 C C . PRO A 1 221 ? 19.128 24.146 -8.081 1.00 43.44 221 PRO A C 1
ATOM 1672 O O . PRO A 1 221 ? 18.044 24.370 -8.619 1.00 43.44 221 PRO A O 1
ATOM 1675 N N . ALA A 1 222 ? 19.560 24.822 -7.014 1.00 46.34 222 ALA A N 1
ATOM 1676 C CA . ALA A 1 222 ? 18.877 26.030 -6.578 1.00 46.34 222 ALA A CA 1
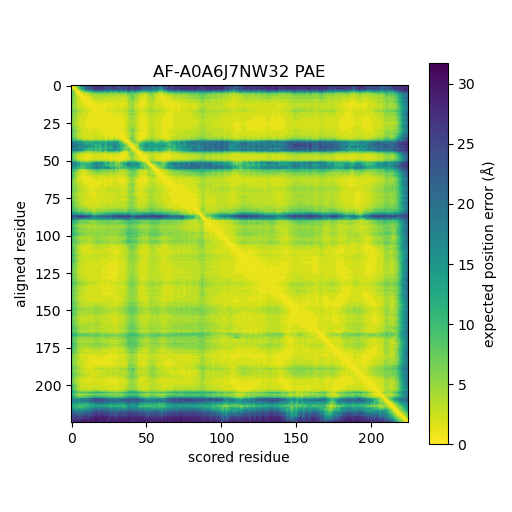ATOM 1677 C C . ALA A 1 222 ? 18.759 26.931 -7.811 1.00 46.34 222 ALA A C 1
ATOM 1679 O O . ALA A 1 222 ? 19.778 27.294 -8.402 1.00 46.34 222 ALA A O 1
ATOM 1680 N N . SER A 1 223 ? 17.528 27.194 -8.255 1.00 47.62 223 SER A N 1
ATOM 1681 C CA . SER A 1 223 ? 17.278 28.173 -9.305 1.00 47.62 223 SER A CA 1
ATOM 1682 C C . SER A 1 223 ? 17.999 29.442 -8.876 1.00 47.62 223 SER A C 1
ATOM 1684 O O . SER A 1 223 ? 17.750 29.908 -7.762 1.00 47.62 223 SER A O 1
ATOM 1686 N N . GLY A 1 224 ? 18.950 29.897 -9.697 1.00 45.50 224 GLY A N 1
ATOM 1687 C CA . GLY A 1 224 ? 19.851 30.996 -9.364 1.00 45.50 224 GLY A CA 1
ATOM 1688 C C . GLY A 1 224 ? 19.097 32.143 -8.702 1.00 45.50 224 GLY A C 1
ATOM 1689 O O . GLY A 1 224 ? 18.114 32.634 -9.258 1.00 45.50 224 GLY A O 1
ATOM 1690 N N . ALA A 1 225 ? 19.532 32.482 -7.489 1.00 40.09 225 ALA A N 1
ATOM 1691 C CA . ALA A 1 225 ? 19.177 33.727 -6.827 1.00 40.09 225 ALA A CA 1
ATOM 1692 C C . ALA A 1 225 ? 19.860 34.905 -7.532 1.00 40.09 225 ALA A C 1
ATOM 1694 O O . ALA A 1 225 ? 20.988 34.701 -8.043 1.00 40.09 225 ALA A O 1
#

Radius of gyration: 19.23 Å; Cα contacts (8 Å, |Δi|>4): 371; chains: 1; bounding box: 48×57×48 Å

Organism: NCBI:txid449393

Nearest PDB structures (foldseek):
  4nkt-assembly1_A  TM=3.271E-01  e=4.569E+00  Schizosaccharomyces pombe
  4ud5-assembly1_A  TM=4.548E-01  e=9.478E+00  Schizosaccharomyces pombe
  4ud5-assembly2_B  TM=3.947E-01  e=6.993E+00  Schizosaccharomyces pombe
  9emm-assembly1_E  TM=3.420E-01  e=5.484E+00  Synechocystis sp. PCC 6803 substr. Kazusa

pLDDT: mean 88.96, std 12.64, range [40.09, 98.62]

Mean predicted aligned error: 6.09 Å

Solvent-accessible surface area (backbone atoms only — not comparable to full-atom values): 12968 Å² total; per-residue (Å²): 131,91,89,65,94,79,74,63,38,70,48,68,31,32,20,55,95,90,27,58,66,62,32,52,49,51,44,43,44,72,65,29,45,79,43,82,38,68,93,37,65,70,81,59,32,33,30,44,34,32,62,49,82,88,77,69,72,93,53,56,52,28,35,38,41,32,56,57,51,75,70,53,47,53,50,41,50,51,50,35,59,76,59,34,62,90,72,65,34,71,67,58,50,52,51,52,52,42,44,75,73,44,52,90,79,49,83,61,50,79,46,75,47,92,48,68,68,61,47,40,50,33,53,50,51,44,52,54,28,29,33,92,89,28,88,33,42,90,44,38,47,82,48,63,22,37,48,46,75,86,77,43,74,68,60,42,51,54,52,74,68,34,91,73,49,91,85,78,54,50,62,22,55,35,60,47,22,30,41,29,36,40,39,27,66,34,47,36,59,90,75,52,77,82,38,34,34,38,35,41,33,42,71,40,83,57,53,90,78,53,75,86,71,60,74,62,69,80,78,74,73,77,74,81,128

Sequence (225 aa):
MKSGQRVFGHLALHYMPGDEQPARHLLQLLGCELVDNGPDPGNDGFCTVHINGTDTNHADNIFFLSQVAPEQLAIENAIAEAMQLATNATLVDQYRAKTTKAPESISHIGIRYADFGEFETVLAAIDLAAAPGGALAGRAELVKYAARPGLDAGVDARMGASPAFSGQERPAFADHWVQCFVTTDLLGFGILAFGHTFELDFIFDPFFSAPPPSFGRPRVPASGA

Secondary structure (DSSP, 8-state):
---------EEEEEE-TT-HHHHHHHHHHTT-EEEEEEEETTTEEEEEEESSTTS--SSSSEEEEEEPPHHHHHHHHHHHHHTTGGGT-HHHHHHHHHHHH-GGGS-EEEEEES-HHHHHHHHHHHHHHHSTTSTTTTTEEEEEEEPPTTS-HHHHHHHHT-TT--S-SEEPSBTTEEEEEEEESSEESS--TT-EEEEEEEE-TTTTTSSSPPBSPPPPP----